Protein AF-Q9D551-F1 (afdb_monomer_lite)

Radius of gyration: 78.23 Å; chains: 1; bounding box: 181×52×200 Å

Secondary structure (DSSP, 8-state):
-------PPPP--------------------------S-HHHHHHHHHHHHHHHHHHHHHHHHHHHHHHHHHHHHHHHHHHHHHHHHHHHHHHHHHHHHHHHHHHHHHHHHHHHHHHHHHHHHHHHHHHHHHHHHHHHHHHHHHHHHHHHHHHHHTS-----HHHHHHHHTS-GGGS-HHHHHHHHHHHHHHHHHHHHHHHHHHHHHHHHHHHHHHHHHHHHHHHHHHHHHHHHHHHHHHHHHHHHHS--

pLDDT: mean 83.81, std 19.98, range [37.56, 98.62]

Foldseek 3Di:
DDDDDDDDDDDDDPPPDPPDDPPPPDPDPDDDDDDDDDDPPVVVVVVVVVVVVVVVVVVVVVVVVVVVVVVVVVVVVVVVVVVVVVVVVVVVVVVVVVVVVVVVVVVVVVVVVVVVVVVVVVVVVVVVVVVVVVVVVVVVVVVVVVVVVVVLVVLQPDQDDDPVRLVVLVVDDPVPDDPSSNVSNVCCVPVVVVVVVVVVVVVVVVVVVVVVVVVVVVVVVVVVVVVVVVVVVVVVVVVVVVVVVVVVPD

Sequence (250 aa):
MSRKIAKEPKKVNISSSLESEDISLETTIHTDDVSSSEEREGKVKITRQLIERKEILHNIQLLKIELSQKNMMIDNLKMDYLTKIEELEEKLNDALHQKQLLTLRLDNQLTIQQKDAKKYQELMKQEMETILLRQKQLEETNHQLREKAGDVRRNLRDFELTEEQYVKLKSFPEDQLSIPEYVSIRFYELVNPLRKEVCELQVKKSELSEELSTSKGQLKQLTEVCNVSITLAKTLQLFHSSFLTSVQGT

Organism: Mus musculus (NCBI:txid10090)

InterPro domains:
  IPR026205 Progesterone-induced-blocking factor 1 [PTHR18950] (1-226)

Structure (mmCIF, N/CA/C/O backbone):
data_AF-Q9D551-F1
#
_entry.id   AF-Q9D551-F1
#
loop_
_atom_site.group_PDB
_atom_site.id
_atom_site.type_symbol
_atom_site.label_atom_id
_atom_site.label_alt_id
_atom_site.label_comp_id
_atom_site.label_asym_id
_atom_site.label_entity_id
_atom_site.label_seq_id
_atom_site.pdbx_PDB_ins_code
_atom_site.Cartn_x
_atom_site.Cartn_y
_atom_site.Cartn_z
_atom_site.occupancy
_atom_site.B_iso_or_equiv
_atom_site.auth_seq_id
_atom_site.auth_comp_id
_atom_site.auth_asym_id
_atom_site.auth_atom_id
_atom_site.pdbx_PDB_model_num
ATOM 1 N N . MET A 1 1 ? 30.308 -24.335 -24.633 1.00 42.88 1 MET A N 1
ATOM 2 C CA . MET A 1 1 ? 30.570 -25.399 -25.629 1.00 42.88 1 MET A CA 1
ATOM 3 C C . MET A 1 1 ? 29.900 -25.030 -26.946 1.00 42.88 1 MET A C 1
ATOM 5 O O . MET A 1 1 ? 28.688 -25.148 -27.031 1.00 42.88 1 MET A O 1
ATOM 9 N N . SER A 1 2 ? 30.664 -24.530 -27.922 1.00 44.84 2 SER A N 1
ATOM 10 C CA . SER A 1 2 ? 30.487 -24.738 -29.376 1.00 44.84 2 SER A CA 1
ATOM 11 C C . SER A 1 2 ? 31.447 -23.811 -30.122 1.00 44.84 2 SER A C 1
ATOM 13 O O . SER A 1 2 ? 31.353 -22.592 -30.040 1.00 44.84 2 SER A O 1
ATOM 15 N N . ARG A 1 3 ? 32.431 -24.432 -30.775 1.00 44.91 3 ARG A N 1
ATOM 16 C CA . ARG A 1 3 ? 33.495 -23.817 -31.575 1.00 44.91 3 ARG A CA 1
ATOM 17 C C . ARG A 1 3 ? 32.947 -23.434 -32.950 1.00 44.91 3 ARG A C 1
ATOM 19 O O . ARG A 1 3 ? 32.222 -24.240 -33.528 1.00 44.91 3 ARG A O 1
ATOM 26 N N . LYS A 1 4 ? 33.400 -22.316 -33.528 1.00 46.19 4 LYS A N 1
ATOM 27 C CA . LYS A 1 4 ? 33.523 -22.178 -34.989 1.00 46.19 4 LYS A CA 1
ATOM 28 C C . LYS A 1 4 ? 34.556 -21.111 -35.392 1.00 46.19 4 LYS A C 1
ATOM 30 O O . LYS A 1 4 ? 34.277 -19.925 -35.390 1.00 46.19 4 LYS A O 1
ATOM 35 N N . ILE A 1 5 ? 35.748 -21.628 -35.699 1.00 47.44 5 ILE A N 1
ATOM 36 C CA . ILE A 1 5 ? 36.624 -21.331 -36.848 1.00 47.44 5 ILE A CA 1
ATOM 37 C C . ILE A 1 5 ? 37.007 -19.858 -37.075 1.00 47.44 5 ILE A C 1
ATOM 39 O O . ILE A 1 5 ? 36.288 -19.093 -37.711 1.00 47.44 5 ILE A O 1
ATOM 43 N N . ALA A 1 6 ? 38.230 -19.541 -36.647 1.00 42.94 6 ALA A N 1
ATOM 44 C CA . ALA A 1 6 ? 39.032 -18.429 -37.138 1.00 42.94 6 ALA A CA 1
ATOM 45 C C . ALA A 1 6 ? 39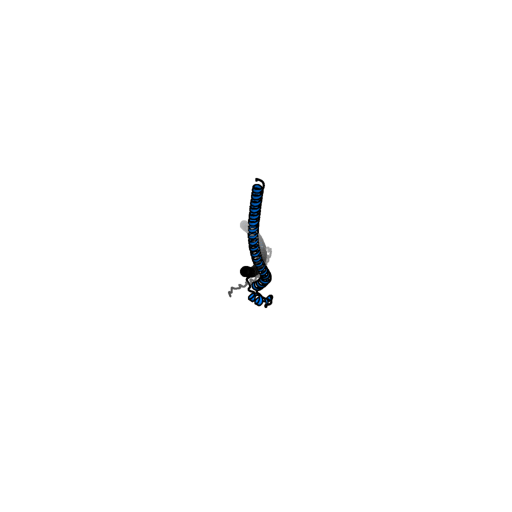.488 -18.699 -38.585 1.00 42.94 6 ALA A C 1
ATOM 47 O O . ALA A 1 6 ? 39.915 -19.810 -38.904 1.00 42.94 6 ALA A O 1
ATOM 48 N N . LYS A 1 7 ? 39.405 -17.685 -39.450 1.00 44.84 7 LYS A N 1
ATOM 49 C CA . LYS A 1 7 ? 40.043 -17.669 -40.773 1.00 44.84 7 LYS A CA 1
ATOM 50 C C . LYS A 1 7 ? 41.141 -16.610 -40.761 1.00 44.84 7 LYS A C 1
ATOM 52 O O . LYS A 1 7 ? 40.879 -15.456 -40.440 1.00 44.84 7 LYS A O 1
ATOM 57 N N . GLU A 1 8 ? 42.353 -17.046 -41.079 1.00 45.44 8 GLU A N 1
ATOM 58 C CA . GLU A 1 8 ? 43.555 -16.226 -41.230 1.00 45.44 8 GLU A CA 1
ATOM 59 C C . GLU A 1 8 ? 43.389 -15.146 -42.313 1.00 45.44 8 GLU A C 1
ATOM 61 O O . GLU A 1 8 ? 42.810 -15.427 -43.370 1.00 45.44 8 GLU A O 1
ATOM 66 N N . PRO A 1 9 ? 43.966 -13.945 -42.132 1.00 44.00 9 PRO A N 1
ATOM 67 C CA . PRO A 1 9 ? 44.191 -13.032 -43.237 1.00 44.00 9 PRO A CA 1
ATOM 68 C C . PRO A 1 9 ? 45.451 -13.448 -44.014 1.00 44.00 9 PRO A C 1
ATOM 70 O O . PRO A 1 9 ? 46.571 -13.457 -43.500 1.00 44.00 9 PRO A O 1
ATOM 73 N N . LYS A 1 10 ? 45.240 -13.789 -45.288 1.00 43.44 10 LYS A N 1
ATOM 74 C CA . LYS A 1 10 ? 46.269 -14.003 -46.311 1.00 43.44 10 LYS A CA 1
ATOM 75 C C . LYS A 1 10 ? 47.182 -12.774 -46.409 1.00 43.44 10 LYS A C 1
ATOM 77 O O . LYS A 1 10 ? 46.730 -11.700 -46.793 1.00 43.44 10 LYS A O 1
ATOM 82 N N . LYS A 1 11 ? 48.480 -12.965 -46.154 1.00 52.56 11 LYS A N 1
ATOM 83 C CA . LYS A 1 11 ? 49.543 -12.078 -46.648 1.00 52.56 11 LYS A CA 1
ATOM 84 C C . LYS A 1 11 ? 49.526 -12.106 -48.175 1.00 52.56 11 LYS A C 1
ATOM 86 O O . LYS A 1 11 ? 49.745 -13.162 -48.766 1.00 52.56 11 LYS A O 1
ATOM 91 N N . VAL A 1 12 ? 49.298 -10.958 -48.800 1.00 43.62 12 VAL A N 1
ATOM 92 C CA . VAL A 1 12 ? 49.552 -10.762 -50.228 1.00 43.62 12 VAL A CA 1
ATOM 93 C C . VAL A 1 12 ? 50.628 -9.693 -50.337 1.00 43.62 12 VAL A C 1
ATOM 95 O O . VAL A 1 12 ? 50.417 -8.537 -49.984 1.00 43.62 12 VAL A O 1
ATOM 98 N N . ASN A 1 13 ? 51.811 -10.133 -50.753 1.00 37.69 13 ASN A N 1
ATOM 99 C CA . ASN A 1 13 ? 52.933 -9.282 -51.107 1.00 37.69 13 ASN A CA 1
ATOM 100 C C . ASN A 1 13 ? 52.536 -8.461 -52.337 1.00 37.69 13 ASN A C 1
ATOM 102 O O . ASN A 1 13 ? 52.268 -9.039 -53.390 1.00 37.69 13 ASN A O 1
ATOM 106 N N . ILE A 1 14 ? 52.508 -7.138 -52.214 1.00 41.44 14 ILE A N 1
ATOM 107 C CA . ILE A 1 14 ? 52.402 -6.241 -53.364 1.00 41.44 14 ILE A CA 1
ATOM 108 C C . ILE A 1 14 ? 53.825 -5.802 -53.692 1.00 41.44 14 ILE A C 1
ATOM 110 O O . ILE A 1 14 ? 54.344 -4.823 -53.167 1.00 41.44 14 ILE A O 1
ATOM 114 N N . SER A 1 15 ? 54.491 -6.606 -54.513 1.00 38.69 15 SER A N 1
ATOM 115 C CA . SER A 1 15 ? 55.712 -6.213 -55.204 1.00 38.69 15 SER A CA 1
ATOM 116 C C . SER A 1 15 ? 55.293 -5.454 -56.461 1.00 38.69 15 SER A C 1
ATOM 118 O O . SER A 1 15 ? 54.998 -6.075 -57.478 1.00 38.69 15 SER A O 1
ATOM 120 N N . SER A 1 16 ? 55.220 -4.124 -56.402 1.00 37.56 16 SER A N 1
ATOM 121 C CA . SER A 1 16 ? 55.120 -3.305 -57.613 1.00 37.56 16 SER A CA 1
ATOM 122 C C . SER A 1 16 ? 56.531 -3.050 -58.140 1.00 37.56 16 SER A C 1
ATOM 124 O O . SER A 1 16 ? 57.236 -2.155 -57.672 1.00 37.56 16 SER A O 1
ATOM 126 N N . SER A 1 17 ? 56.939 -3.903 -59.078 1.00 38.03 17 SER A N 1
ATOM 127 C CA . SER A 1 17 ? 58.105 -3.710 -59.935 1.00 38.03 17 SER A CA 1
ATOM 128 C C . SER A 1 17 ? 57.903 -2.432 -60.752 1.00 38.03 17 SER A C 1
ATOM 130 O O . SER A 1 17 ? 56.995 -2.361 -61.577 1.00 38.03 17 SER A O 1
ATOM 132 N N . LEU A 1 18 ? 58.709 -1.408 -60.474 1.00 43.59 18 LEU A N 1
ATOM 133 C CA . LEU A 1 18 ? 58.843 -0.212 -61.301 1.00 43.59 18 LEU A CA 1
ATOM 134 C C . LEU A 1 18 ? 59.727 -0.574 -62.500 1.00 43.59 18 LEU A C 1
ATOM 136 O O . LEU A 1 18 ? 60.942 -0.404 -62.449 1.00 43.59 18 LEU A O 1
ATOM 140 N N . GLU A 1 19 ? 59.125 -1.113 -63.558 1.00 39.59 19 GLU A N 1
ATOM 141 C CA . GLU A 1 19 ? 59.755 -1.134 -64.881 1.00 39.59 19 GLU A CA 1
ATOM 142 C C . GLU A 1 19 ? 59.407 0.175 -65.589 1.00 39.59 19 GLU A C 1
ATOM 144 O O . GLU A 1 19 ? 58.365 0.327 -66.223 1.00 39.59 19 GLU A O 1
ATOM 149 N N . SER A 1 20 ? 60.280 1.161 -65.406 1.00 45.59 20 SER A N 1
ATOM 150 C CA . SER A 1 20 ? 60.322 2.352 -66.241 1.00 45.59 20 SER A CA 1
ATOM 151 C C . SER A 1 20 ? 60.896 1.939 -67.596 1.00 45.59 20 SER A C 1
ATOM 153 O O . SER A 1 20 ? 62.095 1.691 -67.709 1.00 45.59 20 SER A O 1
ATOM 155 N N . GLU A 1 21 ? 60.052 1.827 -68.620 1.00 42.50 21 GLU A N 1
ATOM 156 C CA . GLU A 1 21 ? 60.517 1.737 -70.003 1.00 42.50 21 GLU A CA 1
ATOM 157 C C . GLU A 1 21 ? 61.152 3.083 -70.396 1.00 42.50 21 GLU A C 1
ATOM 159 O O . GLU A 1 21 ? 60.469 4.099 -70.545 1.00 42.50 21 GLU A O 1
ATOM 164 N N . ASP A 1 22 ? 62.479 3.088 -70.536 1.00 42.22 22 ASP A N 1
ATOM 165 C CA . ASP A 1 22 ? 63.258 4.168 -71.138 1.00 42.22 22 ASP A CA 1
ATOM 166 C C . ASP A 1 22 ? 62.779 4.413 -72.579 1.00 42.22 22 ASP A C 1
ATOM 168 O O . ASP A 1 22 ? 63.065 3.645 -73.501 1.00 42.22 22 ASP A O 1
ATOM 172 N N . ILE A 1 23 ? 62.071 5.521 -72.808 1.00 45.16 23 ILE A N 1
ATOM 173 C CA . ILE A 1 23 ? 61.786 6.012 -74.160 1.00 45.16 23 ILE A CA 1
ATOM 174 C C . ILE A 1 23 ? 63.034 6.758 -74.644 1.00 45.16 23 ILE A C 1
ATOM 176 O O . ILE A 1 23 ? 63.142 7.982 -74.556 1.00 45.16 23 ILE A O 1
ATOM 180 N N . SER A 1 24 ? 64.005 5.992 -75.140 1.00 42.75 24 SER A N 1
ATOM 181 C CA . SER A 1 24 ? 65.156 6.519 -75.871 1.00 42.75 24 SER A CA 1
ATOM 182 C C . SER A 1 24 ? 64.679 7.085 -77.217 1.00 42.75 24 SER A C 1
ATOM 184 O O . SER A 1 24 ? 64.349 6.347 -78.147 1.00 42.75 24 SER A O 1
ATOM 186 N N . LEU A 1 25 ? 64.590 8.415 -77.320 1.00 49.72 25 LEU A N 1
ATOM 187 C CA . LEU A 1 25 ? 64.358 9.142 -78.574 1.00 49.72 25 LEU A CA 1
ATOM 188 C C . LEU A 1 25 ? 65.678 9.270 -79.344 1.00 49.72 25 LEU A C 1
ATOM 190 O O . LEU A 1 25 ? 66.260 10.349 -79.452 1.00 49.72 25 LEU A O 1
ATOM 194 N N . GLU A 1 26 ? 66.160 8.158 -79.889 1.00 41.00 26 GLU A N 1
ATOM 195 C CA . GLU A 1 26 ? 67.347 8.153 -80.736 1.00 41.00 26 GLU A CA 1
ATOM 196 C C . GLU A 1 26 ? 66.945 8.416 -82.194 1.00 41.00 26 GLU A C 1
ATOM 198 O O . GLU A 1 26 ? 66.455 7.546 -82.916 1.00 41.00 26 GLU A O 1
ATOM 203 N N . THR A 1 27 ? 67.118 9.666 -82.631 1.00 51.25 27 THR A N 1
ATOM 204 C CA . THR A 1 27 ? 66.951 10.063 -84.036 1.00 51.25 27 THR A CA 1
ATOM 205 C C . THR A 1 27 ? 68.188 9.615 -84.815 1.00 51.25 27 THR A C 1
ATOM 207 O O . THR A 1 27 ? 69.099 10.400 -85.067 1.00 51.25 27 THR A O 1
ATOM 210 N N . THR A 1 28 ? 68.249 8.336 -85.183 1.00 44.00 28 THR A N 1
ATOM 211 C CA . THR A 1 28 ? 69.261 7.829 -86.117 1.00 44.00 28 THR A CA 1
ATOM 212 C C . THR A 1 28 ? 68.799 8.086 -87.549 1.00 44.00 28 THR A C 1
ATOM 214 O O . THR A 1 28 ? 67.978 7.369 -88.119 1.00 44.00 28 THR A O 1
ATOM 217 N N . ILE A 1 29 ? 69.326 9.150 -88.151 1.00 46.56 29 ILE A N 1
ATOM 218 C CA . ILE A 1 29 ? 69.233 9.373 -89.595 1.00 46.56 29 ILE A CA 1
ATOM 219 C C . ILE A 1 29 ? 70.226 8.401 -90.244 1.00 46.56 29 ILE A C 1
ATOM 221 O O . ILE A 1 29 ? 71.426 8.657 -90.250 1.00 46.56 29 ILE A O 1
ATOM 225 N N . HIS A 1 30 ? 69.736 7.266 -90.747 1.00 38.69 30 HIS A N 1
ATOM 226 C CA . HIS A 1 30 ? 70.516 6.395 -91.626 1.00 38.69 30 HIS A CA 1
ATOM 227 C C . HIS A 1 30 ? 70.516 6.955 -93.058 1.00 38.69 30 HIS A C 1
ATOM 229 O O . HIS A 1 30 ? 69.472 7.278 -93.627 1.00 38.69 30 HIS A O 1
ATOM 235 N N . THR A 1 31 ? 71.734 7.088 -93.572 1.00 53.97 31 THR A N 1
ATOM 236 C CA . THR A 1 31 ? 72.187 7.439 -94.923 1.00 53.97 31 THR A CA 1
ATOM 237 C C . THR A 1 31 ? 71.691 6.478 -96.002 1.00 53.97 31 THR A C 1
ATOM 239 O O . THR A 1 31 ? 71.606 5.289 -95.725 1.00 53.97 31 THR A O 1
ATOM 242 N N . ASP A 1 32 ? 71.514 6.969 -97.236 1.00 40.66 32 ASP A N 1
ATOM 243 C CA . ASP A 1 32 ? 71.821 6.187 -98.443 1.00 40.66 32 ASP A CA 1
ATOM 244 C C . ASP A 1 32 ? 72.235 7.096 -99.616 1.00 40.66 32 ASP A C 1
ATOM 246 O O . ASP A 1 32 ? 71.487 7.964 -100.072 1.00 40.66 32 ASP A O 1
ATOM 250 N N . ASP A 1 33 ? 73.464 6.857 -100.076 1.00 47.00 33 ASP A N 1
ATOM 251 C CA . ASP A 1 33 ? 74.057 7.266 -101.348 1.00 47.00 33 ASP A CA 1
ATOM 252 C C . ASP A 1 33 ? 73.528 6.325 -102.444 1.00 47.00 33 ASP A C 1
ATOM 254 O O . ASP A 1 33 ? 73.723 5.114 -102.345 1.00 47.00 33 ASP A O 1
ATOM 258 N N . VAL A 1 34 ? 72.904 6.833 -103.516 1.00 42.53 34 VAL A N 1
ATOM 259 C CA . VAL A 1 34 ? 72.737 6.040 -104.750 1.00 42.53 34 VAL A CA 1
ATOM 260 C C . VAL A 1 34 ? 72.664 6.885 -106.020 1.00 42.53 34 VAL A C 1
ATOM 262 O O . VAL A 1 34 ? 71.922 7.857 -106.149 1.00 42.53 34 VAL A O 1
ATOM 265 N N . SER A 1 35 ? 73.464 6.398 -106.963 1.00 38.56 35 SER A N 1
ATOM 266 C CA . SER A 1 35 ? 73.777 6.845 -108.315 1.00 38.56 35 SER A CA 1
ATOM 267 C C . SER A 1 35 ? 72.624 6.715 -109.344 1.00 38.56 35 SER A C 1
ATOM 269 O O . SER A 1 35 ? 71.504 6.308 -109.042 1.00 38.56 35 SER A O 1
ATOM 271 N N . SER A 1 36 ? 72.959 7.115 -110.572 1.00 40.22 36 SER A N 1
ATOM 272 C CA . SER A 1 36 ? 72.204 7.417 -111.803 1.00 40.22 36 SER A CA 1
ATOM 273 C C . SER A 1 36 ? 71.262 6.344 -112.415 1.00 40.22 36 SER A C 1
ATOM 275 O O . SER A 1 36 ? 71.387 5.155 -112.153 1.00 40.22 36 SER A O 1
ATOM 277 N N . SER A 1 37 ? 70.431 6.824 -113.363 1.00 43.50 37 SER A N 1
ATOM 278 C CA . SER A 1 37 ? 69.741 6.165 -114.504 1.00 43.50 37 SER A CA 1
ATOM 279 C C . SER A 1 37 ? 68.337 5.546 -114.337 1.00 43.50 37 SER A C 1
ATOM 281 O O . SER A 1 37 ? 68.082 4.713 -113.480 1.00 43.50 37 SER A O 1
ATOM 283 N N . GLU A 1 38 ? 67.426 6.023 -115.201 1.00 44.06 38 GLU A N 1
ATOM 284 C CA . GLU A 1 38 ? 66.174 5.428 -115.724 1.00 44.06 38 GLU A CA 1
ATOM 285 C C . GLU A 1 38 ? 65.266 4.556 -114.832 1.00 44.06 38 GLU A C 1
ATOM 287 O O . GLU A 1 38 ? 64.961 3.428 -115.176 1.00 44.06 38 GLU A O 1
ATOM 292 N N . GLU A 1 39 ? 64.670 5.133 -113.781 1.00 41.34 39 GLU A N 1
ATOM 293 C CA . GLU A 1 39 ? 63.411 4.638 -113.178 1.00 41.34 39 GLU A CA 1
ATOM 294 C C . GLU A 1 39 ? 62.652 5.794 -112.495 1.00 41.34 39 GLU A C 1
ATOM 296 O O . GLU A 1 39 ? 62.698 5.971 -111.275 1.00 41.34 39 GLU A O 1
ATOM 301 N N . ARG A 1 40 ? 61.977 6.663 -113.259 1.00 51.59 40 ARG A N 1
ATOM 302 C CA . ARG A 1 40 ? 61.257 7.815 -112.669 1.00 51.59 40 ARG A CA 1
ATOM 303 C C . ARG A 1 40 ? 59.877 7.462 -112.102 1.00 51.59 40 ARG A C 1
ATOM 305 O O . ARG A 1 40 ? 59.391 8.178 -111.235 1.00 51.59 40 ARG A O 1
ATOM 312 N N . GLU A 1 41 ? 59.265 6.354 -112.515 1.00 50.16 41 GLU A N 1
ATOM 313 C CA . GLU A 1 41 ? 57.881 6.021 -112.135 1.00 50.16 41 GLU A CA 1
ATOM 314 C C . GLU A 1 41 ? 57.778 5.040 -110.946 1.00 50.16 41 GLU A C 1
ATOM 316 O O . GLU A 1 41 ? 56.822 5.099 -110.172 1.00 50.16 41 GLU A O 1
ATOM 321 N N . GLY A 1 42 ? 58.803 4.207 -110.720 1.00 53.50 42 GLY A N 1
ATOM 322 C CA . GLY A 1 42 ? 58.934 3.358 -109.525 1.00 53.50 42 GLY A CA 1
ATOM 323 C C . GLY A 1 42 ? 59.348 4.143 -108.275 1.00 53.50 42 GLY A C 1
ATOM 324 O O . GLY A 1 42 ? 58.718 4.013 -107.226 1.00 53.50 42 GLY A O 1
ATOM 325 N N . LYS A 1 43 ? 60.329 5.052 -108.396 1.00 54.72 43 LYS A N 1
ATOM 326 C CA . LYS A 1 43 ? 60.815 5.901 -107.289 1.00 54.72 43 LYS A CA 1
ATOM 327 C C . LYS A 1 43 ? 59.731 6.811 -106.698 1.00 54.72 43 LYS A C 1
ATOM 329 O O . LYS A 1 43 ? 59.699 6.994 -105.488 1.00 54.72 43 LYS A O 1
ATOM 334 N N . VAL A 1 44 ? 58.807 7.325 -107.517 1.00 60.06 44 VAL A N 1
ATOM 335 C CA . VAL A 1 44 ? 57.670 8.155 -107.057 1.00 60.06 44 VAL A CA 1
ATOM 336 C C . VAL A 1 44 ? 56.624 7.332 -106.291 1.00 60.06 44 VAL A C 1
ATOM 338 O O . VAL A 1 44 ? 56.025 7.821 -105.332 1.00 60.06 44 VAL A O 1
ATOM 341 N N . LYS A 1 45 ? 56.409 6.067 -106.675 1.00 61.62 45 LYS A N 1
ATOM 342 C CA . LYS A 1 45 ? 55.537 5.146 -105.927 1.00 61.62 45 LYS A CA 1
ATOM 343 C C . LYS A 1 45 ? 56.170 4.748 -104.592 1.00 61.62 45 LYS A C 1
ATOM 345 O O . LYS A 1 45 ? 55.477 4.744 -103.580 1.00 61.62 45 LYS A O 1
ATOM 350 N N . ILE A 1 46 ? 57.482 4.502 -104.579 1.00 64.50 46 ILE A N 1
ATOM 351 C CA . ILE A 1 46 ? 58.245 4.168 -103.368 1.00 64.50 46 ILE A CA 1
ATOM 352 C C . ILE A 1 46 ? 58.264 5.348 -102.380 1.00 64.50 46 ILE A C 1
ATOM 354 O O . ILE A 1 46 ? 58.028 5.151 -101.190 1.00 64.50 46 ILE A O 1
ATOM 358 N N . THR A 1 47 ? 58.463 6.589 -102.842 1.00 74.31 47 THR A N 1
ATOM 359 C CA . THR A 1 47 ? 58.428 7.772 -101.961 1.00 74.31 47 THR A CA 1
ATOM 360 C C . THR A 1 47 ? 57.031 8.068 -101.420 1.00 74.31 47 THR A C 1
ATOM 362 O O . THR A 1 47 ? 56.909 8.419 -100.248 1.00 74.31 47 THR A O 1
ATOM 365 N N . ARG A 1 48 ? 55.969 7.862 -102.211 1.00 80.94 48 ARG A N 1
ATOM 366 C CA . ARG A 1 48 ? 54.579 7.974 -101.734 1.00 80.94 48 ARG A CA 1
ATOM 367 C C . ARG A 1 48 ? 54.260 6.940 -100.650 1.00 80.94 48 ARG A C 1
ATOM 369 O O . ARG A 1 48 ? 53.791 7.317 -99.582 1.00 80.94 48 ARG A O 1
ATOM 376 N N . GLN A 1 49 ? 54.581 5.668 -100.889 1.00 82.62 49 GLN A N 1
ATOM 377 C CA . GLN A 1 49 ? 54.391 4.594 -99.904 1.00 82.62 49 GLN A CA 1
ATOM 378 C C . GLN A 1 49 ? 55.177 4.851 -98.611 1.00 82.62 49 GLN A C 1
ATOM 380 O O . GLN A 1 49 ? 54.708 4.540 -97.518 1.00 82.62 49 GLN A O 1
ATOM 385 N N . LEU A 1 50 ? 56.366 5.450 -98.714 1.00 84.31 50 LEU A N 1
ATOM 386 C CA . LEU A 1 50 ? 57.171 5.817 -97.554 1.00 84.31 50 LEU A CA 1
ATOM 387 C C . LEU A 1 50 ? 56.528 6.944 -96.729 1.00 84.31 50 LEU A C 1
ATOM 389 O O . LEU A 1 50 ? 56.581 6.899 -95.500 1.00 84.31 50 LEU A O 1
ATOM 393 N N . ILE A 1 51 ? 55.923 7.938 -97.384 1.00 84.88 51 ILE A N 1
ATOM 394 C CA . ILE A 1 51 ? 55.203 9.034 -96.718 1.00 84.88 51 ILE A CA 1
ATOM 395 C C . ILE A 1 51 ? 53.949 8.498 -96.020 1.00 84.88 51 ILE A C 1
ATOM 397 O O . ILE A 1 51 ? 53.777 8.746 -94.830 1.00 84.88 51 ILE A O 1
ATOM 401 N N . GLU A 1 52 ? 53.143 7.690 -96.712 1.00 89.12 52 GLU A N 1
ATOM 402 C CA . GLU A 1 52 ? 51.952 7.042 -96.141 1.00 89.12 52 GLU A CA 1
ATOM 403 C C . GLU A 1 52 ? 52.320 6.171 -94.929 1.00 89.12 52 GLU A C 1
ATOM 405 O O . GLU A 1 52 ? 51.682 6.234 -93.879 1.00 89.12 52 GLU A O 1
ATOM 410 N N . ARG A 1 53 ? 53.421 5.411 -95.017 1.00 91.06 53 ARG A N 1
ATOM 411 C CA . ARG A 1 53 ? 53.946 4.633 -93.887 1.00 91.06 53 ARG A CA 1
ATOM 412 C C . ARG A 1 53 ? 54.339 5.522 -92.704 1.00 91.06 53 ARG A C 1
ATOM 414 O O . ARG A 1 53 ? 54.050 5.160 -91.565 1.00 91.06 53 ARG A O 1
ATOM 421 N N . LYS A 1 54 ? 55.002 6.659 -92.945 1.00 90.81 54 LYS A N 1
ATOM 422 C CA . LYS A 1 54 ? 55.381 7.614 -91.887 1.00 90.81 54 LYS A CA 1
ATOM 423 C C . LYS A 1 54 ? 54.156 8.250 -91.226 1.00 90.81 54 LYS A C 1
ATOM 425 O O . LYS A 1 54 ? 54.141 8.380 -90.006 1.00 90.81 54 LYS A O 1
ATOM 430 N N . GLU A 1 55 ? 53.130 8.587 -91.999 1.00 92.69 55 GLU A N 1
ATOM 431 C CA . GLU A 1 55 ? 51.870 9.138 -91.489 1.00 92.69 55 GLU A CA 1
ATOM 432 C C . GLU A 1 55 ? 51.115 8.122 -90.620 1.00 92.69 55 GLU A C 1
ATOM 434 O O . GLU A 1 55 ? 50.706 8.436 -89.502 1.00 92.69 55 GLU A O 1
ATOM 439 N N . ILE A 1 56 ? 51.023 6.865 -91.070 1.00 94.62 56 ILE A N 1
ATOM 440 C CA . ILE A 1 56 ? 50.431 5.776 -90.280 1.00 94.62 56 ILE A CA 1
ATOM 441 C C . ILE A 1 56 ? 51.205 5.568 -88.972 1.00 94.62 56 ILE A C 1
ATOM 443 O O . ILE A 1 56 ? 50.593 5.434 -87.913 1.00 94.62 56 ILE A O 1
ATOM 447 N N . LEU A 1 57 ? 52.542 5.570 -89.014 1.00 94.12 57 LEU A N 1
ATOM 448 C CA . LEU A 1 57 ? 53.370 5.434 -87.810 1.00 94.12 57 LEU A CA 1
ATOM 449 C C . LEU A 1 57 ? 53.147 6.583 -86.820 1.00 94.12 57 LEU A C 1
ATOM 451 O O . LEU A 1 57 ? 53.045 6.334 -85.619 1.00 94.12 57 LEU A O 1
ATOM 455 N N . HIS A 1 58 ? 53.029 7.817 -87.310 1.00 94.62 58 HIS A N 1
ATOM 456 C CA . HIS A 1 58 ? 52.724 8.972 -86.472 1.00 94.62 58 HIS A CA 1
ATOM 457 C C . HIS A 1 58 ? 51.331 8.864 -85.828 1.00 94.62 58 HIS A C 1
ATOM 459 O O . HIS A 1 58 ? 51.198 9.042 -84.617 1.00 94.62 58 HIS A O 1
ATOM 465 N N . ASN A 1 59 ? 50.308 8.475 -86.596 1.00 95.38 59 ASN A N 1
ATOM 466 C CA . ASN A 1 59 ? 48.954 8.259 -86.072 1.00 95.38 59 ASN A CA 1
ATOM 467 C C . ASN A 1 59 ? 48.921 7.160 -85.000 1.00 95.38 59 ASN A C 1
ATOM 469 O O . ASN A 1 59 ? 48.253 7.308 -83.978 1.00 95.38 59 ASN A O 1
ATOM 473 N N . ILE A 1 60 ? 49.689 6.081 -85.181 1.00 96.31 60 ILE A N 1
ATOM 474 C CA . ILE A 1 60 ? 49.844 5.035 -84.160 1.00 96.31 60 ILE A CA 1
ATOM 475 C C . ILE A 1 60 ? 50.467 5.606 -82.879 1.00 96.31 60 ILE A C 1
ATOM 477 O O . ILE A 1 60 ? 50.019 5.264 -81.786 1.00 96.31 60 ILE A O 1
ATOM 481 N N . GLN A 1 61 ? 51.485 6.465 -82.982 1.00 96.06 61 GLN A N 1
ATOM 482 C CA . GLN A 1 61 ? 52.088 7.108 -81.809 1.00 96.06 61 GLN A CA 1
ATOM 483 C C . GLN A 1 61 ? 51.088 8.008 -81.078 1.00 96.06 61 GLN A C 1
ATOM 485 O O . GLN A 1 61 ? 50.994 7.929 -79.854 1.00 96.06 61 GLN A O 1
ATOM 490 N N . LEU A 1 62 ? 50.304 8.805 -81.810 1.00 96.94 62 LEU A N 1
ATOM 491 C CA . LEU A 1 62 ? 49.275 9.659 -81.218 1.00 96.94 62 LEU A CA 1
ATOM 492 C C . LEU A 1 62 ? 48.223 8.831 -80.468 1.00 96.94 62 LEU A C 1
ATOM 494 O O . LEU A 1 62 ? 47.918 9.125 -79.314 1.00 96.94 62 LEU A O 1
ATOM 498 N N . LEU A 1 63 ? 47.743 7.744 -81.083 1.00 96.62 63 LEU A N 1
ATOM 499 C CA . LEU A 1 63 ? 46.795 6.824 -80.450 1.00 96.62 63 LEU A CA 1
ATOM 500 C C . LEU A 1 63 ? 47.380 6.146 -79.204 1.00 96.62 63 LEU A C 1
ATOM 502 O O . LEU A 1 63 ? 46.667 5.968 -78.219 1.00 96.62 63 LEU A O 1
ATOM 506 N N . LYS A 1 64 ? 48.673 5.794 -79.203 1.00 97.12 64 LYS A N 1
ATOM 507 C CA . LYS A 1 64 ? 49.349 5.254 -78.010 1.00 97.12 64 LYS A CA 1
ATOM 508 C C . LYS A 1 64 ? 49.389 6.269 -76.867 1.00 97.12 64 LYS A C 1
ATOM 510 O O . LYS A 1 64 ? 49.139 5.893 -75.723 1.00 97.12 64 LYS A O 1
ATOM 515 N N . ILE A 1 65 ? 49.672 7.539 -77.168 1.00 96.38 65 ILE A N 1
ATOM 516 C CA . ILE A 1 65 ? 49.675 8.618 -76.170 1.00 96.38 65 ILE A CA 1
ATOM 517 C C . ILE A 1 65 ? 48.266 8.818 -75.609 1.00 96.38 65 ILE A C 1
ATOM 519 O O . ILE A 1 65 ? 48.099 8.834 -74.391 1.00 96.38 65 ILE A O 1
ATOM 523 N N . GLU A 1 66 ? 47.251 8.924 -76.471 1.00 97.00 66 GLU A N 1
ATOM 524 C CA . GLU A 1 66 ? 45.863 9.089 -76.030 1.00 97.00 66 GLU A CA 1
ATOM 525 C C . GLU A 1 66 ? 45.416 7.907 -75.160 1.00 97.00 66 GLU A C 1
ATOM 527 O O . GLU A 1 66 ? 44.874 8.110 -74.074 1.00 97.00 66 GLU A O 1
ATOM 532 N N . LEU A 1 67 ? 45.712 6.671 -75.574 1.00 97.25 67 LEU A N 1
ATOM 533 C CA . LEU A 1 67 ? 45.411 5.473 -74.791 1.00 97.25 67 LEU A CA 1
ATOM 534 C C . LEU A 1 67 ? 46.089 5.508 -73.414 1.00 97.25 67 LEU A C 1
ATOM 536 O O . LEU A 1 67 ? 45.441 5.237 -72.404 1.00 97.25 67 LEU A O 1
ATOM 540 N N . SER A 1 68 ? 47.368 5.889 -73.354 1.00 96.69 68 SER A N 1
ATOM 541 C CA . SER A 1 68 ? 48.100 6.038 -72.092 1.00 96.69 68 SER A CA 1
ATOM 542 C C . SER A 1 68 ? 47.474 7.100 -71.186 1.00 96.69 68 SER A C 1
ATOM 544 O O . SER A 1 68 ? 47.349 6.886 -69.981 1.00 96.69 68 SER A O 1
ATOM 546 N N . GLN A 1 69 ? 47.052 8.236 -71.747 1.00 96.62 69 GLN A N 1
ATOM 547 C CA . GLN A 1 69 ? 46.382 9.297 -70.992 1.00 96.62 69 GLN A CA 1
ATOM 548 C C . GLN A 1 69 ? 45.029 8.832 -70.444 1.00 96.62 69 GLN A C 1
ATOM 550 O O . GLN A 1 69 ? 44.710 9.093 -69.284 1.00 96.62 69 GLN A O 1
ATOM 555 N N . LYS A 1 70 ? 44.238 8.113 -71.252 1.00 97.56 70 LYS A N 1
ATOM 556 C CA . LYS A 1 70 ? 42.961 7.531 -70.813 1.00 97.56 70 LYS A CA 1
ATOM 557 C C . LYS A 1 70 ? 43.169 6.487 -69.719 1.00 97.56 70 LYS A C 1
ATOM 559 O O . LYS A 1 70 ? 42.421 6.503 -68.746 1.00 97.56 70 LYS A O 1
ATOM 564 N N . ASN A 1 71 ? 44.196 5.643 -69.828 1.00 97.50 71 ASN A N 1
ATOM 565 C CA . ASN A 1 71 ? 44.549 4.689 -68.775 1.00 97.50 71 ASN A CA 1
ATOM 566 C C . ASN A 1 71 ? 44.913 5.402 -67.467 1.00 97.50 71 ASN A C 1
ATOM 568 O O . ASN A 1 71 ? 44.347 5.076 -66.429 1.00 97.50 71 ASN A O 1
ATOM 572 N N . MET A 1 72 ? 45.754 6.440 -67.527 1.00 97.31 72 MET A N 1
ATOM 573 C CA . MET A 1 72 ? 46.105 7.235 -66.346 1.00 97.31 72 MET A CA 1
ATOM 574 C C . MET A 1 72 ? 44.870 7.892 -65.707 1.00 97.31 72 MET A C 1
ATOM 576 O O . MET A 1 72 ? 44.725 7.899 -64.488 1.00 97.31 72 MET A O 1
ATOM 580 N N . MET A 1 73 ? 43.940 8.405 -66.519 1.00 97.69 73 MET A N 1
ATOM 581 C CA . MET A 1 73 ? 42.681 8.970 -66.023 1.00 97.69 73 MET A CA 1
ATOM 582 C C . MET A 1 73 ? 41.812 7.915 -65.324 1.00 97.69 73 MET A C 1
ATOM 584 O O . MET A 1 73 ? 41.236 8.192 -64.273 1.00 97.69 73 MET A O 1
ATOM 588 N N . ILE A 1 74 ? 41.719 6.712 -65.895 1.00 97.94 74 ILE A N 1
ATOM 589 C CA . ILE A 1 74 ? 40.983 5.594 -65.296 1.00 97.94 74 ILE A CA 1
ATOM 590 C C . ILE A 1 74 ? 41.601 5.206 -63.950 1.00 97.94 74 ILE A C 1
ATOM 592 O O . ILE A 1 74 ? 40.865 4.986 -62.991 1.00 97.94 74 ILE A O 1
ATOM 596 N N . ASP A 1 75 ? 42.926 5.128 -63.864 1.00 97.81 75 ASP A N 1
ATOM 597 C CA . ASP A 1 75 ? 43.601 4.711 -62.636 1.00 97.81 75 ASP A CA 1
ATOM 598 C C . ASP A 1 75 ? 43.502 5.765 -61.527 1.00 97.81 75 ASP A C 1
ATOM 600 O O . ASP A 1 75 ? 43.253 5.401 -60.378 1.00 97.81 75 ASP A O 1
ATOM 604 N N . ASN A 1 76 ? 43.551 7.056 -61.869 1.00 97.44 76 ASN A N 1
ATOM 605 C CA . ASN A 1 76 ? 43.255 8.131 -60.918 1.00 97.44 76 ASN A CA 1
ATOM 606 C C . ASN A 1 76 ? 41.821 8.028 -60.379 1.00 97.44 76 ASN A C 1
ATOM 608 O O . ASN A 1 76 ? 41.618 8.045 -59.170 1.00 97.44 76 ASN A O 1
ATOM 612 N N . LEU A 1 77 ? 40.827 7.828 -61.256 1.00 97.94 77 LEU A N 1
ATOM 613 C CA . LEU A 1 77 ? 39.436 7.657 -60.821 1.00 97.94 77 LEU A CA 1
ATOM 614 C C . LEU A 1 77 ? 39.259 6.420 -59.933 1.00 97.94 77 LEU A C 1
ATOM 616 O O . LEU A 1 77 ? 38.533 6.474 -58.943 1.00 97.94 77 LEU A O 1
ATOM 620 N N . LYS A 1 78 ? 39.917 5.299 -60.257 1.00 98.25 78 LYS A N 1
ATOM 621 C CA . LYS A 1 78 ? 39.903 4.108 -59.394 1.00 98.25 78 LYS A CA 1
ATOM 622 C C . LYS A 1 78 ? 40.488 4.413 -58.021 1.00 98.25 78 LYS A C 1
ATOM 624 O O . LYS A 1 78 ? 39.912 3.970 -57.035 1.00 98.25 78 LYS A O 1
ATOM 629 N N . MET A 1 79 ? 41.601 5.144 -57.964 1.00 98.31 79 MET A N 1
ATOM 630 C CA . MET A 1 79 ? 42.226 5.541 -56.705 1.00 98.31 79 MET A CA 1
ATOM 631 C C . MET A 1 79 ? 41.273 6.399 -55.869 1.00 98.31 79 MET A C 1
ATOM 633 O O . MET A 1 79 ? 41.019 6.067 -54.715 1.00 98.31 79 MET A O 1
ATOM 637 N N . ASP A 1 80 ? 40.654 7.416 -56.475 1.00 98.06 80 ASP A N 1
ATOM 638 C CA . ASP A 1 80 ? 39.676 8.279 -55.804 1.00 98.06 80 ASP A CA 1
ATOM 639 C C . ASP A 1 80 ? 38.487 7.473 -55.253 1.00 98.06 80 ASP A C 1
ATOM 641 O O . ASP A 1 80 ? 38.056 7.678 -54.115 1.00 98.06 80 ASP A O 1
ATOM 645 N N . TYR A 1 81 ? 37.960 6.521 -56.035 1.00 98.31 81 TYR A N 1
ATOM 646 C CA . TYR A 1 81 ? 36.879 5.648 -55.577 1.00 98.31 81 TYR A CA 1
ATOM 647 C C . TYR A 1 81 ? 37.319 4.691 -54.467 1.00 98.31 81 TYR A C 1
ATOM 649 O O . TYR A 1 81 ? 36.541 4.470 -53.541 1.00 98.31 81 TYR A O 1
ATOM 657 N N . LEU A 1 82 ? 38.536 4.143 -54.524 1.00 98.38 82 LEU A N 1
ATOM 658 C CA . LEU A 1 82 ? 39.076 3.280 -53.470 1.00 98.38 82 LEU A CA 1
ATOM 659 C C . LEU A 1 82 ? 39.224 4.048 -52.156 1.00 98.38 82 LEU A C 1
ATOM 661 O O . LEU A 1 82 ? 38.683 3.611 -51.143 1.00 98.38 82 LEU A O 1
ATOM 665 N N . THR A 1 83 ? 39.834 5.235 -52.186 1.00 98.06 83 THR A N 1
ATOM 666 C CA . THR A 1 83 ? 39.913 6.111 -51.009 1.00 98.06 83 THR A CA 1
ATOM 667 C C . THR A 1 83 ? 38.521 6.467 -50.496 1.00 98.06 83 THR A C 1
ATOM 669 O O . THR A 1 83 ? 38.272 6.457 -49.290 1.00 98.06 83 THR A O 1
ATOM 672 N N . LYS A 1 84 ? 37.559 6.708 -51.398 1.00 98.44 84 LYS A N 1
ATOM 673 C CA . LYS A 1 84 ? 36.191 7.005 -50.975 1.00 98.44 84 LYS A CA 1
ATOM 674 C C . LYS A 1 84 ? 35.503 5.827 -50.289 1.00 98.44 84 LYS A C 1
ATOM 676 O O . LYS A 1 84 ? 34.727 6.043 -49.358 1.00 98.44 84 LYS A O 1
ATOM 681 N N . ILE A 1 85 ? 35.750 4.608 -50.757 1.00 98.44 85 ILE A N 1
ATOM 682 C CA . ILE A 1 85 ? 35.231 3.388 -50.135 1.00 98.44 85 ILE A CA 1
ATOM 683 C C . ILE A 1 85 ? 35.800 3.255 -48.721 1.00 98.44 85 ILE A C 1
ATOM 685 O O . ILE A 1 85 ? 35.017 3.100 -47.788 1.00 98.44 85 ILE A O 1
ATOM 689 N N . GLU A 1 86 ? 37.112 3.421 -48.547 1.00 98.25 86 GLU A N 1
ATOM 690 C CA . GLU A 1 86 ? 37.772 3.340 -47.236 1.00 98.25 86 GLU A CA 1
ATOM 691 C C . GLU A 1 86 ? 37.199 4.362 -46.235 1.00 98.25 86 GLU A C 1
ATOM 693 O O . GLU A 1 86 ? 36.817 3.996 -45.122 1.00 98.25 86 GLU A O 1
ATOM 698 N N . GLU A 1 87 ? 37.021 5.624 -46.646 1.00 98.31 87 GLU A N 1
ATOM 699 C CA . GLU A 1 87 ? 36.390 6.653 -45.801 1.00 98.31 87 GLU A CA 1
ATOM 700 C C . GLU A 1 87 ? 34.957 6.289 -45.377 1.00 98.31 87 GLU A C 1
ATOM 702 O O . GLU A 1 87 ? 34.507 6.623 -44.276 1.00 98.31 87 GLU A O 1
ATOM 707 N N . LEU A 1 88 ? 34.181 5.693 -46.288 1.00 98.31 88 LEU A N 1
ATOM 708 C CA . LEU A 1 88 ? 32.797 5.309 -46.015 1.00 98.31 88 LEU A CA 1
ATOM 709 C C . LEU A 1 88 ? 32.729 4.085 -45.097 1.00 98.31 88 LEU A C 1
ATOM 711 O O . LEU A 1 88 ? 31.843 4.026 -44.243 1.00 98.31 88 LEU A O 1
ATOM 715 N N . GLU A 1 89 ? 33.660 3.145 -45.239 1.00 98.25 89 GLU A N 1
ATOM 716 C CA . GLU A 1 89 ? 33.791 1.984 -44.359 1.00 98.25 89 GLU A CA 1
ATOM 717 C C . GLU A 1 89 ? 34.183 2.391 -42.933 1.00 98.25 89 GLU A C 1
ATOM 719 O O . GLU A 1 89 ? 33.582 1.900 -41.975 1.00 98.25 89 GLU A O 1
ATOM 724 N N . GLU A 1 90 ? 35.113 3.336 -42.771 1.00 98.31 90 GLU A N 1
ATOM 725 C CA . GLU A 1 90 ? 35.472 3.888 -41.458 1.00 98.31 90 GLU A CA 1
ATOM 726 C C . GLU A 1 90 ? 34.261 4.554 -40.785 1.00 98.31 90 GLU A C 1
ATOM 728 O O . GLU A 1 90 ? 33.891 4.197 -39.664 1.00 98.31 90 GLU A O 1
ATOM 733 N N . LYS A 1 91 ? 33.547 5.428 -41.510 1.00 98.44 91 LYS A N 1
ATOM 734 C CA . LYS A 1 91 ? 32.328 6.084 -40.998 1.00 98.44 91 LYS A CA 1
ATOM 735 C C . LYS A 1 91 ? 31.235 5.092 -40.618 1.00 98.44 91 LYS A C 1
ATOM 737 O O . LYS A 1 91 ? 30.516 5.304 -39.638 1.00 98.44 91 LYS A O 1
ATOM 742 N N . LEU A 1 92 ? 31.077 4.021 -41.395 1.00 98.38 92 LEU A N 1
ATOM 743 C CA . LEU A 1 92 ? 30.126 2.960 -41.083 1.00 98.38 92 LEU A CA 1
ATOM 744 C C . LEU A 1 92 ? 30.519 2.238 -39.789 1.00 98.38 92 LEU A C 1
ATOM 746 O O . LEU A 1 92 ? 29.656 2.002 -38.940 1.00 98.38 92 LEU A O 1
ATOM 750 N N . ASN A 1 93 ? 31.802 1.917 -39.623 1.00 98.44 93 ASN A N 1
ATOM 751 C CA . ASN A 1 93 ? 32.310 1.266 -38.420 1.00 98.44 93 ASN A CA 1
ATOM 752 C C . ASN A 1 93 ? 32.116 2.141 -37.175 1.00 98.44 93 ASN A C 1
ATOM 754 O O . ASN A 1 93 ? 31.625 1.643 -36.158 1.00 98.44 93 ASN A O 1
ATOM 758 N N . ASP A 1 94 ? 32.381 3.444 -37.271 1.00 98.56 94 ASP A N 1
ATOM 759 C CA . ASP A 1 94 ? 32.134 4.396 -36.185 1.00 98.56 94 ASP A CA 1
ATOM 760 C C . ASP A 1 94 ? 30.652 4.462 -35.805 1.00 98.56 94 ASP A C 1
ATOM 762 O O . ASP A 1 94 ? 30.292 4.374 -34.625 1.00 98.56 94 ASP A O 1
ATOM 766 N N . ALA A 1 95 ? 29.764 4.558 -36.800 1.00 98.31 95 ALA A N 1
ATOM 767 C CA . ALA A 1 95 ? 28.322 4.584 -36.570 1.00 98.31 95 ALA A CA 1
ATOM 768 C C . ALA A 1 95 ? 27.821 3.283 -35.916 1.00 98.31 95 ALA A C 1
ATOM 770 O O . ALA A 1 95 ? 26.978 3.315 -35.011 1.00 98.31 95 ALA A O 1
ATOM 771 N N . LEU A 1 96 ? 28.354 2.129 -36.331 1.00 98.56 96 LEU A N 1
ATOM 772 C CA . LEU A 1 96 ? 28.045 0.838 -35.716 1.00 98.56 96 LEU A CA 1
ATOM 773 C C . LEU A 1 96 ? 28.535 0.768 -34.269 1.00 98.56 96 LEU A C 1
ATOM 775 O O . LEU A 1 96 ? 27.789 0.299 -33.403 1.00 98.56 96 LEU A O 1
ATOM 779 N N . HIS A 1 97 ? 29.740 1.263 -33.988 1.00 98.44 97 HIS A N 1
ATOM 780 C CA . HIS A 1 97 ? 30.284 1.284 -32.635 1.00 98.44 97 HIS A CA 1
ATOM 781 C C . HIS A 1 97 ? 29.450 2.177 -31.704 1.00 98.44 97 HIS A C 1
ATOM 783 O O . HIS A 1 97 ? 29.041 1.745 -30.622 1.00 98.44 97 HIS A O 1
ATOM 789 N N . GLN A 1 98 ? 29.095 3.384 -32.154 1.00 98.44 98 GLN A N 1
ATOM 790 C CA . GLN A 1 98 ? 28.222 4.293 -31.405 1.00 98.44 98 GLN A CA 1
ATOM 791 C C . GLN A 1 98 ? 26.848 3.671 -31.135 1.00 98.44 98 GLN A C 1
ATOM 793 O O . GLN A 1 98 ? 26.348 3.726 -30.008 1.00 98.44 98 GLN A O 1
ATOM 798 N N . LYS A 1 99 ? 26.249 3.016 -32.138 1.00 98.44 99 LYS A N 1
ATOM 799 C CA . LYS A 1 99 ? 24.977 2.299 -31.975 1.00 98.44 99 LYS A CA 1
ATOM 800 C C . LYS A 1 99 ? 25.073 1.214 -30.901 1.00 98.44 99 LYS A C 1
ATOM 802 O O . LYS A 1 99 ? 24.169 1.103 -30.070 1.00 98.44 99 LYS A O 1
ATOM 807 N N . GLN A 1 100 ? 26.138 0.413 -30.906 1.00 98.44 100 GLN A N 1
ATOM 808 C CA . GLN A 1 100 ? 26.342 -0.639 -29.906 1.00 98.44 100 GLN A CA 1
ATOM 809 C C . GLN A 1 100 ? 26.464 -0.055 -28.496 1.00 98.44 100 GLN A C 1
ATOM 811 O O . GLN A 1 100 ? 25.803 -0.539 -27.578 1.00 98.44 100 GLN A O 1
ATOM 816 N N . LEU A 1 101 ? 27.234 1.025 -28.33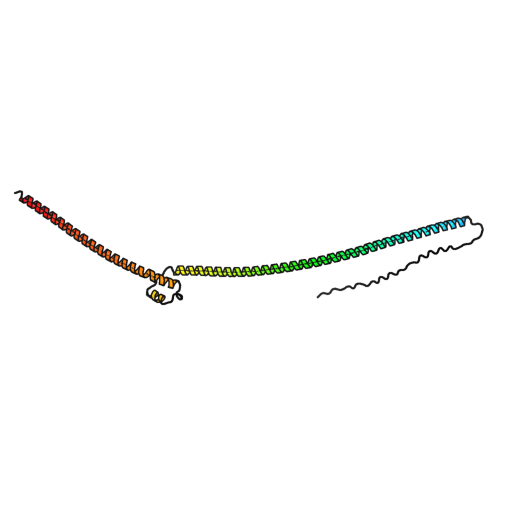3 1.00 98.56 101 LEU A N 1
ATOM 817 C CA . LEU A 1 101 ? 27.391 1.701 -27.046 1.00 98.56 101 LEU A CA 1
ATOM 818 C C . LEU A 1 101 ? 26.057 2.245 -26.515 1.00 98.56 101 LEU A C 1
ATOM 820 O O . LEU A 1 101 ? 25.726 2.050 -25.344 1.00 98.56 101 LEU A O 1
ATOM 824 N N . LEU A 1 102 ? 25.272 2.896 -27.376 1.00 98.44 102 LEU A N 1
ATOM 825 C CA . LEU A 1 102 ? 23.952 3.414 -27.011 1.00 98.44 102 LEU A CA 1
ATOM 826 C C . LEU A 1 102 ? 22.981 2.292 -26.637 1.00 98.44 102 LEU A C 1
ATOM 828 O O . LEU A 1 102 ? 22.252 2.427 -25.656 1.00 98.44 102 LEU A O 1
ATOM 832 N N . THR A 1 103 ? 23.011 1.179 -27.372 1.00 98.31 103 THR A N 1
ATOM 833 C CA . THR A 1 103 ? 22.184 -0.002 -27.077 1.00 98.31 103 THR A CA 1
ATOM 834 C C . THR A 1 103 ? 22.518 -0.555 -25.692 1.00 98.31 103 THR A C 1
ATOM 836 O O . THR A 1 103 ? 21.628 -0.696 -24.860 1.00 98.31 103 THR A O 1
ATOM 839 N N . LEU A 1 104 ? 23.807 -0.755 -25.391 1.00 98.44 104 LEU A N 1
ATOM 840 C CA . LEU A 1 104 ? 24.252 -1.233 -24.077 1.00 98.44 104 LEU A CA 1
ATOM 841 C C . LEU A 1 104 ? 23.858 -0.281 -22.942 1.00 98.44 104 LEU A C 1
ATOM 843 O O . LEU A 1 104 ? 23.451 -0.728 -21.869 1.00 98.44 104 LEU A O 1
ATOM 847 N N . ARG A 1 105 ? 23.962 1.034 -23.166 1.00 98.44 105 ARG A N 1
ATOM 848 C CA . ARG A 1 105 ? 23.553 2.040 -22.179 1.00 98.44 105 ARG A CA 1
ATOM 849 C C . ARG A 1 105 ? 22.052 1.976 -21.902 1.00 98.44 105 ARG A C 1
ATOM 851 O O . ARG A 1 105 ? 21.654 2.027 -20.739 1.00 98.44 105 ARG A O 1
ATOM 858 N N . LEU A 1 106 ? 21.239 1.854 -22.951 1.00 98.44 106 LEU A N 1
ATOM 859 C CA . LEU A 1 106 ? 19.788 1.755 -22.831 1.00 98.44 106 LEU A CA 1
ATOM 860 C C . LEU A 1 106 ? 19.376 0.462 -22.117 1.00 98.44 106 LEU A C 1
ATOM 862 O O . LEU A 1 106 ? 18.585 0.515 -21.178 1.00 98.44 106 LEU A O 1
ATOM 866 N N . ASP A 1 107 ? 19.966 -0.672 -22.496 1.00 98.38 107 ASP A N 1
ATOM 867 C CA . ASP A 1 107 ? 19.699 -1.971 -21.872 1.00 98.38 107 ASP A CA 1
ATOM 868 C C . ASP A 1 107 ? 20.076 -1.970 -20.388 1.00 98.38 107 ASP A C 1
ATOM 870 O O . ASP A 1 107 ? 19.338 -2.492 -19.546 1.00 98.38 107 ASP A O 1
ATOM 874 N N . ASN A 1 108 ? 21.202 -1.343 -20.038 1.00 98.25 108 ASN A N 1
ATOM 875 C CA . ASN A 1 108 ? 21.618 -1.190 -18.650 1.00 98.25 108 ASN A CA 1
ATOM 876 C C . ASN A 1 108 ? 20.615 -0.339 -17.855 1.00 98.25 108 ASN A C 1
ATOM 878 O O . ASN A 1 108 ? 20.160 -0.767 -16.793 1.00 98.25 108 ASN A O 1
ATOM 882 N N . GLN A 1 109 ? 20.212 0.816 -18.394 1.00 98.38 109 GLN A N 1
ATOM 883 C CA . GLN A 1 109 ? 19.239 1.699 -17.752 1.00 98.38 109 GLN A CA 1
ATOM 884 C C . GLN A 1 109 ? 17.884 1.011 -17.562 1.00 98.38 109 GLN A C 1
ATOM 886 O O . GLN A 1 109 ? 17.304 1.077 -16.478 1.00 98.38 109 GLN A O 1
ATOM 891 N N . LEU A 1 110 ? 17.410 0.301 -18.585 1.00 98.38 110 LEU A N 1
ATOM 892 C CA . LEU A 1 110 ? 16.163 -0.456 -18.542 1.00 98.38 110 LEU A CA 1
ATOM 893 C C . LEU A 1 110 ? 16.237 -1.590 -17.513 1.00 98.38 110 LEU A C 1
ATOM 895 O O . LEU A 1 110 ? 15.308 -1.776 -16.729 1.00 98.38 110 LEU A O 1
ATOM 899 N N . THR A 1 111 ? 17.364 -2.301 -17.446 1.00 98.44 111 THR A N 1
ATOM 900 C CA . THR A 1 111 ? 17.586 -3.361 -16.451 1.00 98.44 111 THR A CA 1
ATOM 901 C C . THR A 1 111 ? 17.570 -2.816 -15.023 1.00 98.44 111 THR A C 1
ATOM 903 O O . THR A 1 111 ? 16.977 -3.438 -14.140 1.00 98.44 111 THR A O 1
ATOM 906 N N . ILE A 1 112 ? 18.209 -1.667 -14.776 1.00 98.25 112 ILE A N 1
ATOM 907 C CA . ILE A 1 112 ? 18.207 -1.014 -13.458 1.00 98.25 112 ILE A CA 1
ATOM 908 C C . ILE A 1 112 ? 16.784 -0.589 -13.087 1.00 98.25 112 ILE A C 1
ATOM 910 O O . ILE A 1 112 ? 16.290 -0.994 -12.038 1.00 98.25 112 ILE A O 1
ATOM 914 N N . GLN A 1 113 ? 16.086 0.120 -13.978 1.00 98.19 113 GLN A N 1
ATOM 915 C CA . GLN A 1 113 ? 14.713 0.569 -13.727 1.00 98.19 113 GLN A CA 1
ATOM 9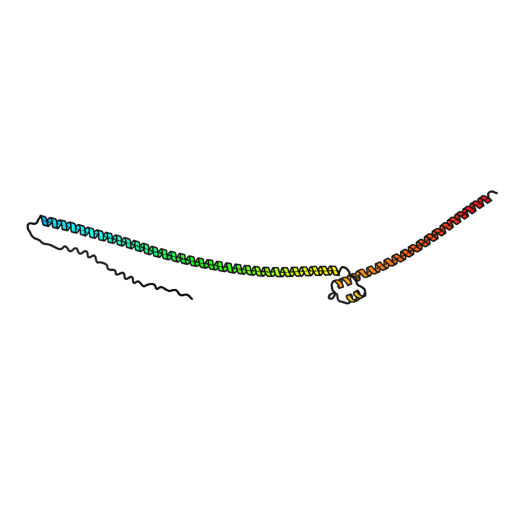16 C C . GLN A 1 113 ? 13.758 -0.596 -13.449 1.00 98.19 113 GLN A C 1
ATOM 918 O O . GLN A 1 113 ? 12.941 -0.522 -12.534 1.00 98.19 113 GLN A O 1
ATOM 923 N N . GLN A 1 114 ? 13.879 -1.703 -14.186 1.00 98.38 114 GLN A N 1
ATOM 924 C CA . GLN A 1 114 ? 13.077 -2.901 -13.936 1.00 98.38 114 GLN A CA 1
ATOM 925 C C . GLN A 1 114 ? 13.375 -3.536 -12.574 1.00 98.38 114 GLN A C 1
ATOM 927 O O . GLN A 1 114 ? 12.456 -4.023 -11.913 1.00 98.38 114 GLN A O 1
ATOM 932 N N . LYS A 1 115 ? 14.643 -3.560 -12.145 1.00 98.38 115 LYS A N 1
ATOM 933 C CA . LYS A 1 115 ? 15.023 -4.075 -10.821 1.00 98.38 115 LYS A CA 1
ATOM 934 C C . LYS A 1 115 ? 14.490 -3.183 -9.703 1.00 98.38 115 LYS A C 1
ATOM 936 O O . LYS A 1 115 ? 13.924 -3.711 -8.747 1.00 98.38 115 LYS A O 1
ATOM 941 N N . ASP A 1 116 ? 14.612 -1.868 -9.845 1.00 98.31 116 ASP A N 1
ATOM 942 C CA . ASP A 1 116 ? 14.130 -0.906 -8.853 1.00 98.31 116 ASP A CA 1
ATOM 943 C C . ASP A 1 116 ? 12.604 -0.934 -8.738 1.00 98.31 116 ASP A C 1
ATOM 945 O O . ASP A 1 116 ? 12.076 -1.003 -7.629 1.00 98.31 116 ASP A O 1
ATOM 949 N N . ALA A 1 117 ? 11.890 -0.995 -9.867 1.00 98.25 117 ALA A N 1
ATOM 950 C CA . ALA A 1 117 ? 10.436 -1.129 -9.881 1.00 98.25 117 ALA A CA 1
ATOM 951 C C . ALA A 1 117 ? 9.971 -2.411 -9.173 1.00 98.25 117 ALA A C 1
ATOM 953 O O . ALA A 1 117 ? 9.059 -2.365 -8.350 1.00 98.25 117 ALA A O 1
ATOM 954 N N . LYS A 1 118 ? 10.636 -3.548 -9.429 1.00 98.56 118 LYS A N 1
ATOM 955 C CA . LYS A 1 118 ? 10.347 -4.816 -8.735 1.00 98.56 118 LYS A CA 1
ATOM 956 C C . LYS A 1 118 ? 10.617 -4.725 -7.236 1.00 98.56 118 LYS A C 1
ATOM 958 O O . LYS A 1 118 ? 9.804 -5.191 -6.446 1.00 98.56 118 LYS A O 1
ATOM 963 N N . LYS A 1 119 ? 11.738 -4.115 -6.839 1.00 98.50 119 LYS A N 1
ATOM 964 C CA . LYS A 1 119 ? 12.089 -3.925 -5.426 1.00 98.50 119 LYS A CA 1
ATOM 965 C C . LYS A 1 119 ? 11.060 -3.048 -4.710 1.00 98.50 119 LYS A C 1
ATOM 967 O O . LYS A 1 119 ? 10.646 -3.383 -3.606 1.00 98.50 119 LYS A O 1
ATOM 972 N N . TYR A 1 120 ? 10.637 -1.957 -5.345 1.00 98.38 120 TYR A N 1
ATOM 973 C CA . TYR A 1 120 ? 9.616 -1.064 -4.806 1.00 98.38 120 TYR A CA 1
ATOM 974 C C . TYR A 1 120 ? 8.256 -1.759 -4.684 1.00 98.38 120 TYR A C 1
ATOM 976 O O . TYR A 1 120 ? 7.605 -1.663 -3.648 1.00 98.38 120 TYR A O 1
ATOM 984 N N . GLN A 1 121 ? 7.850 -2.514 -5.709 1.00 98.31 121 GLN A N 1
ATOM 985 C CA . GLN A 1 121 ? 6.609 -3.287 -5.687 1.00 98.31 121 GLN A CA 1
ATOM 986 C C . GLN A 1 121 ? 6.594 -4.320 -4.551 1.00 98.31 121 GLN A C 1
ATOM 988 O O . GLN A 1 121 ? 5.586 -4.446 -3.859 1.00 98.31 121 GLN A O 1
ATOM 993 N N . GLU A 1 122 ? 7.698 -5.042 -4.350 1.00 98.31 122 GLU A N 1
ATOM 994 C CA . GLU A 1 122 ? 7.820 -6.030 -3.275 1.00 98.31 122 GLU A CA 1
ATOM 995 C C . GLU A 1 122 ? 7.766 -5.368 -1.892 1.00 98.31 122 GLU A C 1
ATOM 997 O O . GLU A 1 122 ? 7.038 -5.834 -1.019 1.00 98.31 122 GLU A O 1
ATOM 1002 N N . LEU A 1 123 ? 8.459 -4.238 -1.708 1.00 98.38 123 LEU A N 1
ATOM 1003 C CA . LEU A 1 123 ? 8.400 -3.472 -0.462 1.00 98.38 123 LEU A CA 1
ATOM 1004 C C . LEU A 1 123 ? 6.968 -3.004 -0.163 1.00 98.38 123 LEU A C 1
ATOM 1006 O O . LEU A 1 123 ? 6.461 -3.229 0.932 1.00 98.38 123 LEU A O 1
ATOM 1010 N N . MET A 1 124 ? 6.290 -2.425 -1.156 1.00 98.25 124 MET A N 1
ATOM 1011 C CA . MET A 1 124 ? 4.915 -1.946 -1.001 1.00 98.25 124 MET A CA 1
ATOM 1012 C C . MET A 1 124 ? 3.946 -3.087 -0.672 1.00 98.25 124 MET A C 1
ATOM 1014 O O . MET A 1 124 ? 3.019 -2.913 0.118 1.00 98.25 124 MET A O 1
ATOM 1018 N N . LYS A 1 125 ? 4.170 -4.276 -1.242 1.00 98.44 125 LYS A N 1
ATOM 1019 C CA . LYS A 1 125 ? 3.394 -5.473 -0.915 1.00 98.44 125 LYS A CA 1
ATOM 1020 C C . LYS A 1 125 ? 3.605 -5.903 0.541 1.00 98.44 125 LYS A C 1
ATOM 1022 O O . LYS A 1 125 ? 2.623 -6.164 1.229 1.00 98.44 125 LYS A O 1
ATOM 1027 N N . GLN A 1 126 ? 4.846 -5.922 1.026 1.00 98.44 126 GLN A N 1
ATOM 1028 C CA . GLN A 1 126 ? 5.161 -6.278 2.417 1.00 98.44 126 GLN A CA 1
ATOM 1029 C C . GLN A 1 126 ? 4.577 -5.276 3.424 1.00 98.44 126 GLN A C 1
ATOM 1031 O O . GLN A 1 126 ? 4.016 -5.669 4.452 1.00 98.44 126 GLN A O 1
ATOM 1036 N N . GLU A 1 127 ? 4.654 -3.978 3.119 1.00 98.31 127 GLU A N 1
ATOM 1037 C CA . GLU A 1 127 ? 4.031 -2.930 3.933 1.00 98.31 127 GLU A CA 1
ATOM 1038 C C . GLU A 1 127 ? 2.505 -3.086 3.966 1.00 98.31 127 GLU A C 1
ATOM 1040 O O . GLU A 1 127 ? 1.901 -3.057 5.041 1.00 98.31 127 GLU A O 1
ATOM 1045 N N . MET A 1 128 ? 1.883 -3.340 2.810 1.00 98.44 128 MET A N 1
ATOM 1046 C CA . MET A 1 128 ? 0.444 -3.593 2.709 1.00 98.44 128 MET A CA 1
ATOM 1047 C C . MET A 1 128 ? 0.017 -4.820 3.527 1.00 98.44 128 MET A C 1
ATOM 1049 O O . MET A 1 128 ? -0.953 -4.751 4.279 1.00 98.44 128 MET A O 1
ATOM 1053 N N . GLU A 1 129 ? 0.745 -5.934 3.429 1.00 98.38 129 GLU A N 1
ATOM 1054 C CA . GLU A 1 129 ? 0.466 -7.152 4.201 1.00 98.38 129 GLU A CA 1
ATOM 1055 C C . GLU A 1 129 ? 0.563 -6.907 5.713 1.00 98.38 129 GLU A C 1
ATOM 1057 O O . GLU A 1 129 ? -0.287 -7.373 6.475 1.00 98.38 129 GLU A O 1
ATOM 1062 N N . THR A 1 130 ? 1.547 -6.115 6.148 1.00 98.56 130 THR A N 1
ATOM 1063 C CA . THR A 1 130 ? 1.719 -5.733 7.558 1.00 98.56 130 THR A CA 1
ATOM 1064 C C . THR A 1 130 ? 0.539 -4.895 8.056 1.00 98.56 130 THR A C 1
ATOM 1066 O O . THR A 1 130 ? 0.001 -5.159 9.136 1.00 98.56 130 THR A O 1
ATOM 1069 N N . ILE A 1 131 ? 0.096 -3.913 7.263 1.00 98.62 131 ILE A N 1
ATOM 1070 C CA . ILE A 1 131 ? -1.065 -3.074 7.587 1.00 98.62 131 ILE A CA 1
ATOM 1071 C C . ILE A 1 131 ? -2.336 -3.923 7.654 1.00 98.62 131 ILE A C 1
ATOM 1073 O O . ILE A 1 131 ? -3.080 -3.820 8.629 1.00 98.62 131 ILE A O 1
ATOM 1077 N N . LEU A 1 132 ? -2.566 -4.800 6.673 1.00 98.62 132 LEU A N 1
ATOM 1078 C CA . LEU A 1 132 ? -3.737 -5.678 6.637 1.00 98.62 132 LEU A CA 1
ATOM 1079 C C . LEU A 1 132 ? -3.773 -6.639 7.828 1.00 98.62 132 LEU A C 1
ATOM 1081 O O . LEU A 1 132 ? -4.821 -6.816 8.452 1.00 98.62 132 LEU A O 1
ATOM 1085 N N . LEU A 1 133 ? -2.629 -7.228 8.188 1.00 98.62 133 LEU A N 1
ATOM 1086 C CA . LEU A 1 133 ? -2.530 -8.086 9.366 1.00 98.62 133 LEU A CA 1
ATOM 1087 C C . LEU A 1 133 ? -2.871 -7.307 10.640 1.00 98.62 133 LEU A C 1
ATOM 1089 O O . LEU A 1 133 ? -3.647 -7.784 11.472 1.00 98.62 133 LEU A O 1
ATOM 1093 N N . ARG A 1 134 ? -2.328 -6.092 10.783 1.00 98.50 134 ARG A N 1
ATOM 1094 C CA . ARG A 1 134 ? -2.614 -5.233 11.933 1.00 98.50 134 ARG A CA 1
ATOM 1095 C C . ARG A 1 134 ? -4.085 -4.824 11.984 1.00 98.50 134 ARG A C 1
ATOM 1097 O O . ARG A 1 134 ? -4.671 -4.843 13.064 1.00 98.50 134 ARG A O 1
ATOM 1104 N N . GLN A 1 135 ? -4.683 -4.490 10.844 1.00 98.50 135 GLN A N 1
ATOM 1105 C CA . GLN A 1 135 ? -6.100 -4.157 10.746 1.00 98.50 135 GLN A CA 1
ATOM 1106 C C . GLN A 1 135 ? -6.968 -5.333 11.201 1.00 98.50 135 GLN A C 1
ATOM 1108 O O . GLN A 1 135 ? -7.827 -5.150 12.058 1.00 98.50 135 GLN A O 1
ATOM 1113 N N . LYS A 1 136 ? -6.684 -6.549 10.722 1.00 98.62 136 LYS A N 1
ATOM 1114 C CA . LYS A 1 136 ? -7.413 -7.756 11.128 1.00 98.62 136 LYS A CA 1
ATOM 1115 C C . LYS A 1 136 ? -7.346 -7.992 12.641 1.00 98.62 136 LYS A C 1
ATOM 1117 O O . LYS A 1 136 ? -8.364 -8.272 13.265 1.00 98.62 136 LYS A O 1
ATOM 1122 N N . GLN A 1 137 ? -6.167 -7.832 13.246 1.00 98.56 137 GLN A N 1
ATOM 1123 C CA . GLN A 1 137 ? -6.009 -7.937 14.703 1.00 98.56 137 GLN A CA 1
ATOM 1124 C C . GLN A 1 137 ? -6.821 -6.871 15.454 1.00 98.56 137 GLN A C 1
ATOM 1126 O O . GLN A 1 137 ? -7.421 -7.147 16.493 1.00 98.56 137 GLN A O 1
ATOM 1131 N N . LEU A 1 138 ? -6.844 -5.635 14.948 1.00 98.56 138 LEU A N 1
ATOM 1132 C CA . LEU A 1 138 ? -7.625 -4.555 15.550 1.00 98.56 138 LEU A CA 1
ATOM 1133 C C . LEU A 1 138 ? -9.131 -4.806 15.430 1.00 98.56 138 LEU A C 1
ATOM 1135 O O . LEU A 1 138 ? -9.860 -4.567 16.385 1.00 98.56 138 LEU A O 1
ATOM 1139 N N . GLU A 1 139 ? -9.599 -5.322 14.299 1.00 98.44 139 GLU A N 1
ATOM 1140 C CA . GLU A 1 139 ? -11.003 -5.689 14.102 1.00 98.44 139 GLU A CA 1
ATOM 1141 C C . GLU A 1 139 ? -11.428 -6.820 15.044 1.00 98.44 139 GLU A C 1
ATOM 1143 O O . GLU A 1 139 ? -12.468 -6.717 15.696 1.00 98.44 139 GLU A O 1
ATOM 1148 N N . GLU A 1 140 ? -10.594 -7.852 15.193 1.00 98.56 140 GLU A N 1
ATOM 1149 C CA . GLU A 1 140 ? -10.840 -8.960 16.118 1.00 98.56 140 GLU A CA 1
ATOM 1150 C C . GLU A 1 140 ? -10.865 -8.491 17.580 1.00 98.56 140 GLU A C 1
ATOM 1152 O O . GLU A 1 140 ? -11.805 -8.787 18.318 1.00 98.56 140 GLU A O 1
ATOM 1157 N N . THR A 1 141 ? -9.881 -7.692 18.002 1.00 98.38 141 THR A N 1
ATOM 1158 C CA . THR A 1 141 ? -9.860 -7.133 19.367 1.00 98.38 141 THR A CA 1
ATOM 1159 C C . THR A 1 141 ? -11.039 -6.194 19.618 1.00 98.38 141 THR A C 1
ATOM 1161 O O . THR A 1 141 ? -11.639 -6.243 20.690 1.00 98.38 141 THR A O 1
ATOM 1164 N N . ASN A 1 142 ? -11.436 -5.377 18.637 1.00 98.50 142 ASN A N 1
ATOM 1165 C CA . ASN A 1 142 ? -12.618 -4.524 18.751 1.00 98.50 142 ASN A CA 1
ATOM 1166 C C . ASN A 1 142 ? -13.896 -5.358 18.898 1.00 98.50 142 ASN A C 1
ATOM 1168 O O . ASN A 1 142 ? -14.741 -5.032 19.730 1.00 98.50 142 ASN A O 1
ATOM 1172 N N . HIS A 1 143 ? -14.018 -6.447 18.133 1.00 98.31 143 HIS A N 1
ATOM 1173 C CA . HIS A 1 143 ? -15.132 -7.381 18.252 1.00 98.31 143 HIS A CA 1
ATOM 1174 C C . HIS A 1 143 ? -15.198 -7.992 19.657 1.00 98.31 143 HIS A C 1
ATOM 1176 O O . HIS A 1 143 ? -16.216 -7.847 20.332 1.00 98.31 143 HIS A O 1
ATOM 1182 N N . GLN A 1 144 ? -14.085 -8.544 20.151 1.00 98.19 144 GLN A N 1
ATOM 1183 C CA . GLN A 1 144 ? -13.994 -9.111 21.502 1.00 98.19 144 GLN A CA 1
ATOM 1184 C C . GLN A 1 144 ? -14.325 -8.082 22.594 1.00 98.19 144 GLN A C 1
ATOM 1186 O O . GLN A 1 144 ? -14.994 -8.401 23.575 1.00 98.19 144 GLN A O 1
ATOM 1191 N N . LEU A 1 145 ? -13.876 -6.831 22.447 1.00 97.94 145 LEU A N 1
ATOM 1192 C CA . LEU A 1 145 ? -14.198 -5.759 23.393 1.00 97.94 145 LEU A CA 1
ATOM 1193 C C . LEU A 1 145 ? -15.690 -5.408 23.380 1.00 97.94 145 LEU A C 1
ATOM 1195 O O . LEU A 1 145 ? -16.267 -5.181 24.444 1.00 97.94 145 LEU A O 1
ATOM 1199 N N . ARG A 1 146 ? -16.332 -5.388 22.205 1.00 97.44 146 ARG A N 1
ATOM 1200 C CA . ARG A 1 146 ? -17.783 -5.167 22.095 1.00 97.44 146 ARG A CA 1
ATOM 1201 C C . ARG A 1 146 ? -18.578 -6.302 22.729 1.00 97.44 146 ARG A C 1
ATOM 1203 O O . ARG A 1 146 ? -19.560 -6.023 23.415 1.00 97.44 146 ARG A O 1
ATOM 1210 N N . GLU A 1 147 ? -18.157 -7.548 22.526 1.00 97.31 147 GLU A N 1
ATOM 1211 C CA . GLU A 1 147 ? -18.777 -8.707 23.172 1.00 97.31 147 GLU A CA 1
ATOM 1212 C C . GLU A 1 147 ? -18.645 -8.625 24.693 1.00 97.31 147 GLU A C 1
ATOM 1214 O O . GLU A 1 147 ? -19.666 -8.621 25.380 1.00 97.31 147 GLU A O 1
ATOM 1219 N N . LYS A 1 148 ? -17.426 -8.405 25.211 1.00 95.44 148 LYS A N 1
ATOM 1220 C CA . LYS A 1 148 ? -17.168 -8.230 26.651 1.00 95.44 148 LYS A CA 1
ATOM 1221 C C . LYS A 1 148 ? -17.978 -7.084 27.256 1.00 95.44 148 LYS A C 1
ATOM 1223 O O . LYS A 1 148 ? -18.553 -7.238 28.329 1.00 95.44 148 LYS A O 1
ATOM 1228 N N . ALA A 1 149 ? -18.068 -5.939 26.579 1.00 93.88 149 ALA A N 1
ATOM 1229 C CA . ALA A 1 149 ? -18.908 -4.829 27.032 1.00 93.88 149 ALA A CA 1
ATOM 1230 C C . ALA A 1 149 ? -20.402 -5.210 27.048 1.00 93.88 149 ALA A C 1
ATOM 1232 O O . ALA A 1 149 ? -21.146 -4.815 27.949 1.00 93.88 149 ALA A O 1
ATOM 1233 N N . GLY A 1 150 ? -20.843 -6.004 26.068 1.00 94.00 150 GLY A N 1
ATOM 1234 C CA . GLY A 1 150 ? -22.181 -6.585 26.023 1.00 94.00 150 GLY A CA 1
ATOM 1235 C C . GLY A 1 150 ? -22.455 -7.539 27.186 1.00 94.00 150 GLY A C 1
ATOM 1236 O O . GLY A 1 150 ? -23.523 -7.440 27.793 1.00 94.00 150 GLY A O 1
ATOM 1237 N N . ASP A 1 151 ? -21.498 -8.407 27.515 1.00 91.69 151 ASP A N 1
ATOM 1238 C CA . ASP A 1 151 ? -21.560 -9.329 28.654 1.00 91.69 151 ASP A CA 1
ATOM 1239 C C . ASP A 1 151 ? -21.635 -8.583 29.975 1.00 91.69 151 ASP A C 1
ATOM 1241 O O . ASP A 1 151 ? -22.535 -8.849 30.765 1.00 91.69 151 ASP A O 1
ATOM 1245 N N . VAL A 1 152 ? -20.767 -7.586 30.180 1.00 90.62 152 VAL A N 1
ATOM 1246 C CA . VAL A 1 152 ? -20.829 -6.719 31.362 1.00 90.62 152 VAL A CA 1
ATOM 1247 C C . VAL A 1 152 ? -22.225 -6.114 31.470 1.00 90.62 152 VAL A C 1
ATOM 1249 O O . VAL A 1 152 ? -22.897 -6.325 32.469 1.00 90.62 152 VAL A O 1
ATOM 1252 N N . ARG A 1 153 ? -22.743 -5.464 30.421 1.00 90.44 153 ARG A N 1
ATOM 1253 C CA . ARG A 1 153 ? -24.088 -4.864 30.463 1.00 90.44 153 ARG A CA 1
ATOM 1254 C C . ARG A 1 153 ? -25.205 -5.872 30.767 1.00 90.44 153 ARG A C 1
ATOM 1256 O O . ARG A 1 153 ? -26.202 -5.476 31.362 1.00 90.44 153 ARG A O 1
ATOM 1263 N N . ARG A 1 154 ? -25.088 -7.133 30.333 1.00 90.38 154 ARG A N 1
ATOM 1264 C CA . ARG A 1 154 ? -26.045 -8.199 30.683 1.00 90.38 154 ARG A CA 1
ATOM 1265 C C . ARG A 1 154 ? -25.923 -8.590 32.155 1.00 90.38 154 ARG A C 1
ATOM 1267 O O . ARG A 1 154 ? -26.938 -8.624 32.838 1.00 90.38 154 ARG A O 1
ATOM 1274 N N . ASN A 1 155 ? -24.699 -8.800 32.632 1.00 87.19 155 ASN A N 1
ATOM 1275 C CA . ASN A 1 155 ? -24.407 -9.167 34.018 1.00 87.19 155 ASN A CA 1
ATOM 1276 C C . ASN A 1 155 ? -24.781 -8.059 35.012 1.00 87.19 155 ASN A C 1
ATOM 1278 O O . ASN A 1 155 ? -25.160 -8.355 36.135 1.00 87.19 155 ASN A O 1
ATOM 1282 N N . LEU A 1 156 ? -24.708 -6.789 34.599 1.00 86.12 156 LEU A N 1
ATOM 1283 C CA . LEU A 1 156 ? -25.080 -5.640 35.428 1.00 86.12 156 LEU A CA 1
ATOM 1284 C C . LEU A 1 156 ? -26.600 -5.336 35.441 1.00 86.12 156 LEU A C 1
ATOM 1286 O O . LEU A 1 156 ? -26.987 -4.271 35.915 1.00 86.12 156 LEU A O 1
ATOM 1290 N N . ARG A 1 157 ? -27.478 -6.190 34.883 1.00 84.62 157 ARG A N 1
ATOM 1291 C CA . ARG A 1 157 ? -28.938 -5.943 34.919 1.00 84.62 157 ARG A CA 1
ATOM 1292 C C . ARG A 1 157 ? -29.566 -6.248 36.274 1.00 84.62 157 ARG A C 1
ATOM 1294 O O . ARG A 1 157 ? -30.393 -5.463 36.725 1.00 84.62 157 ARG A O 1
ATOM 1301 N N . ASP A 1 158 ? -29.152 -7.340 36.909 1.00 77.75 158 ASP A N 1
ATOM 1302 C CA . ASP A 1 158 ? -29.800 -7.868 38.107 1.00 77.75 158 ASP A CA 1
ATOM 1303 C C . ASP A 1 158 ? -28.774 -7.980 39.242 1.00 77.75 158 ASP A C 1
ATOM 1305 O O . ASP A 1 158 ? -28.079 -8.985 39.390 1.00 77.75 158 ASP A O 1
ATOM 1309 N N . PHE A 1 159 ? -28.657 -6.916 40.041 1.00 73.00 159 PHE A N 1
ATOM 1310 C CA . PHE A 1 159 ? -27.814 -6.903 41.237 1.00 73.00 159 PHE A CA 1
ATOM 1311 C C . PHE A 1 159 ? -28.639 -7.223 42.475 1.00 73.00 159 PHE A C 1
ATOM 1313 O O . PHE A 1 159 ? -29.160 -6.328 43.146 1.00 73.00 159 PHE A O 1
ATOM 1320 N N . GLU A 1 160 ? -28.731 -8.503 42.806 1.00 75.88 160 GLU A N 1
ATOM 1321 C CA . GLU A 1 160 ? -29.274 -8.926 44.090 1.00 75.88 160 GLU A CA 1
ATOM 1322 C C . GLU A 1 160 ? -28.184 -9.625 44.892 1.00 75.88 160 GLU A C 1
ATOM 1324 O O . GLU A 1 160 ? -27.740 -10.724 44.570 1.00 75.88 160 GLU A O 1
ATOM 1329 N N . LEU A 1 161 ? -27.734 -8.940 45.943 1.00 82.25 161 LEU A N 1
ATOM 1330 C CA . LEU A 1 161 ? -26.840 -9.492 46.948 1.00 82.25 161 LEU A CA 1
ATOM 1331 C C . LEU A 1 161 ? -27.616 -9.740 48.229 1.00 82.25 161 LEU A C 1
ATOM 1333 O O . LEU A 1 161 ? -28.277 -8.846 48.760 1.00 82.25 161 LEU A O 1
ATOM 1337 N N . THR A 1 162 ? -27.468 -10.946 48.760 1.00 85.19 162 THR A N 1
ATOM 1338 C CA . THR A 1 162 ? -27.809 -11.226 50.156 1.00 85.19 162 THR A CA 1
ATOM 1339 C C . THR A 1 162 ? -26.734 -10.660 51.085 1.00 85.19 162 THR A C 1
ATOM 1341 O O . THR A 1 162 ? -25.581 -10.469 50.688 1.00 85.19 162 THR A O 1
ATOM 1344 N N . GLU A 1 163 ? -27.088 -10.411 52.346 1.00 87.50 163 GLU A N 1
ATOM 1345 C CA . GLU A 1 163 ? -26.159 -9.865 53.343 1.00 87.50 163 GLU A CA 1
ATOM 1346 C C . GLU A 1 163 ? -24.918 -10.752 53.531 1.00 87.50 163 GLU A C 1
ATOM 1348 O O . GLU A 1 163 ? -23.794 -10.253 53.581 1.00 87.50 163 GLU A O 1
ATOM 1353 N N . GLU A 1 164 ? -25.097 -12.075 53.521 1.00 89.50 164 GLU A N 1
ATOM 1354 C CA . GLU A 1 164 ? -23.996 -13.040 53.604 1.00 89.50 164 GLU A CA 1
ATOM 1355 C C . GLU A 1 164 ? -23.032 -12.941 52.417 1.00 89.50 164 GLU A C 1
ATOM 1357 O O . GLU A 1 164 ? -21.814 -13.028 52.588 1.00 89.50 164 GLU A O 1
ATOM 1362 N N . GLN A 1 165 ? -23.562 -12.768 51.203 1.00 88.75 165 GLN A N 1
ATOM 1363 C CA . GLN A 1 165 ? -22.748 -12.619 49.997 1.00 88.75 165 GLN A CA 1
ATOM 1364 C C . GLN A 1 165 ? -22.002 -11.285 50.000 1.00 88.75 165 GLN A C 1
ATOM 1366 O O . GLN A 1 165 ? -20.824 -11.257 49.656 1.00 88.75 165 GLN A O 1
ATOM 1371 N N . TYR A 1 166 ? -22.646 -10.203 50.445 1.00 93.19 166 TYR A N 1
ATOM 1372 C CA . TYR A 1 166 ? -22.004 -8.899 50.595 1.00 93.19 166 TYR A CA 1
ATOM 1373 C C . TYR A 1 166 ? -20.820 -8.951 51.569 1.00 93.19 166 TYR A C 1
ATOM 1375 O O . TYR A 1 166 ? -19.733 -8.491 51.225 1.00 93.19 166 TYR A O 1
ATOM 1383 N N . VAL A 1 167 ? -20.989 -9.553 52.753 1.00 92.88 167 VAL A N 1
ATOM 1384 C CA . VAL A 1 167 ? -19.903 -9.668 53.747 1.00 92.88 167 VAL A CA 1
ATOM 1385 C C . VAL A 1 167 ? -18.731 -10.478 53.192 1.00 92.88 167 VAL A C 1
ATOM 1387 O O . VAL A 1 167 ? -17.577 -10.082 53.360 1.00 92.88 167 VAL A O 1
ATOM 1390 N N . LYS A 1 168 ? -19.016 -11.581 52.486 1.00 92.75 168 LYS A N 1
ATOM 1391 C CA . LYS A 1 168 ? -17.986 -12.390 51.818 1.00 92.75 168 LYS A CA 1
ATOM 1392 C C . LYS A 1 168 ? -17.235 -11.573 50.769 1.00 92.75 168 LYS A C 1
ATOM 1394 O O . LYS A 1 168 ? -16.014 -11.497 50.825 1.00 92.75 168 LYS A O 1
ATOM 1399 N N . LEU A 1 169 ? -17.950 -10.929 49.851 1.00 92.38 169 LEU A N 1
ATOM 1400 C CA . LEU A 1 169 ? -17.358 -10.151 48.760 1.00 92.38 169 LEU A CA 1
ATOM 1401 C C . LEU A 1 169 ? -16.552 -8.947 49.258 1.00 92.38 169 LEU A C 1
ATOM 1403 O O . LEU A 1 169 ? -15.471 -8.675 48.749 1.00 92.38 169 LEU A O 1
ATOM 1407 N N . LYS A 1 170 ? -17.019 -8.276 50.312 1.00 92.94 170 LYS A N 1
ATOM 1408 C CA . LYS A 1 170 ? -16.332 -7.125 50.906 1.00 92.94 170 LYS A CA 1
ATOM 1409 C C . LYS A 1 170 ? -15.047 -7.481 51.663 1.00 92.94 170 LYS A C 1
ATOM 1411 O O . LYS A 1 170 ? -14.272 -6.589 51.997 1.00 92.94 170 LYS A O 1
ATOM 1416 N N . SER A 1 171 ? -14.809 -8.764 51.936 1.00 93.62 171 SER A N 1
ATOM 1417 C CA . SER A 1 171 ? -13.553 -9.218 52.544 1.00 93.62 171 SER A CA 1
ATOM 1418 C C . SER A 1 171 ? -12.376 -9.243 51.560 1.00 93.62 171 SER A C 1
ATOM 1420 O O . SER A 1 171 ? -11.224 -9.265 51.994 1.00 93.62 171 SER A O 1
ATOM 1422 N N . PHE A 1 172 ? -12.650 -9.208 50.251 1.00 92.50 172 PHE A N 1
ATOM 1423 C CA . PHE A 1 172 ? -11.631 -9.187 49.204 1.00 92.50 172 PHE A CA 1
ATOM 1424 C C . PHE A 1 172 ? -11.227 -7.745 48.839 1.00 92.50 172 PHE A C 1
ATOM 1426 O O . PHE A 1 172 ? -12.062 -6.838 48.893 1.00 92.50 172 PHE A O 1
ATOM 1433 N N . PRO A 1 173 ? -9.960 -7.504 48.447 1.00 92.00 173 PRO A N 1
ATOM 1434 C CA . PRO A 1 173 ? -9.516 -6.206 47.940 1.00 92.00 173 PRO A CA 1
ATOM 1435 C C . PRO A 1 173 ? -10.096 -5.914 46.547 1.00 92.00 173 PRO A C 1
ATOM 1437 O O . PRO A 1 173 ? -10.328 -6.834 45.763 1.00 92.00 173 PRO A O 1
ATOM 1440 N N . GLU A 1 174 ? -10.275 -4.628 46.216 1.00 89.12 174 GLU A N 1
ATOM 1441 C CA . GLU A 1 174 ? -10.932 -4.197 44.967 1.00 89.12 174 GLU A CA 1
ATOM 1442 C C . GLU A 1 174 ? -10.256 -4.753 43.702 1.00 89.12 174 GLU A C 1
ATOM 1444 O O . GLU A 1 174 ? -10.950 -5.170 42.780 1.00 89.12 174 GLU A O 1
ATOM 1449 N N . ASP A 1 175 ? -8.925 -4.861 43.689 1.00 91.88 175 ASP A N 1
ATOM 1450 C CA . ASP A 1 175 ? -8.150 -5.366 42.541 1.00 91.88 175 ASP A CA 1
ATOM 1451 C C . ASP A 1 175 ? -8.402 -6.849 42.217 1.00 91.88 175 ASP A C 1
ATOM 1453 O O . ASP A 1 175 ? -8.046 -7.325 41.139 1.00 91.88 175 ASP A O 1
ATOM 1457 N N . GLN A 1 176 ? -8.980 -7.600 43.159 1.00 92.50 176 GLN A N 1
ATOM 1458 C CA . GLN A 1 176 ? -9.302 -9.020 42.993 1.00 92.50 176 GLN A CA 1
ATOM 1459 C C . GLN A 1 176 ? -10.774 -9.252 42.648 1.00 92.50 176 GLN A C 1
ATOM 1461 O O . GLN A 1 176 ? -11.146 -10.377 42.313 1.00 92.50 176 GLN A O 1
ATOM 1466 N N . LEU A 1 177 ? -11.607 -8.212 42.721 1.00 91.12 177 LEU A N 1
ATOM 1467 C CA . LEU A 1 177 ? -13.021 -8.302 42.396 1.00 91.12 177 LEU A CA 1
ATOM 1468 C C . LEU A 1 177 ? -13.222 -8.166 40.890 1.00 91.12 177 LEU A C 1
ATOM 1470 O O . LEU A 1 177 ? -12.666 -7.288 40.227 1.00 91.12 177 LEU A O 1
ATOM 1474 N N . SER A 1 178 ? -14.089 -9.009 40.339 1.00 90.88 178 SER A N 1
ATOM 1475 C CA . SER A 1 178 ? -14.600 -8.773 38.995 1.00 90.88 178 SER A CA 1
ATOM 1476 C C . SER A 1 178 ? -15.473 -7.511 38.970 1.00 90.88 178 SER A C 1
ATOM 1478 O O . SER A 1 178 ? -16.052 -7.099 39.977 1.00 90.88 178 SER A O 1
ATOM 1480 N N . ILE A 1 179 ? -15.614 -6.891 37.794 1.00 90.44 179 ILE A N 1
ATOM 1481 C CA . ILE A 1 179 ? -16.453 -5.691 37.625 1.00 90.44 179 ILE A CA 1
ATOM 1482 C C . ILE A 1 179 ? -17.884 -5.912 38.159 1.00 90.44 179 ILE A C 1
ATOM 1484 O O . ILE A 1 179 ? -18.359 -5.053 38.902 1.00 90.44 179 ILE A O 1
ATOM 1488 N N . PRO A 1 180 ? -18.587 -7.027 37.849 1.00 89.44 180 PRO A N 1
ATOM 1489 C CA . PRO A 1 180 ? -19.919 -7.263 38.399 1.00 89.44 180 PRO A CA 1
ATOM 1490 C C . PRO A 1 180 ? -19.928 -7.353 39.923 1.00 89.44 180 PRO A C 1
ATOM 1492 O O . PRO A 1 180 ? -20.800 -6.764 40.551 1.00 89.44 180 PRO A O 1
ATOM 1495 N N . GLU A 1 181 ? -18.955 -8.035 40.525 1.00 90.00 181 GLU A N 1
ATOM 1496 C CA . GLU A 1 181 ? -18.840 -8.169 41.981 1.00 90.00 181 GLU A CA 1
ATOM 1497 C C . GLU A 1 181 ? -18.614 -6.817 42.656 1.00 90.00 181 GLU A C 1
ATOM 1499 O O . GLU A 1 181 ? -19.342 -6.459 43.581 1.00 90.00 181 GLU A O 1
ATOM 1504 N N . TYR A 1 182 ? -17.669 -6.030 42.138 1.00 92.19 182 TYR A N 1
ATOM 1505 C CA . TYR A 1 182 ? -17.397 -4.681 42.621 1.00 92.19 182 TYR A CA 1
ATOM 1506 C C . TYR A 1 182 ? -18.651 -3.7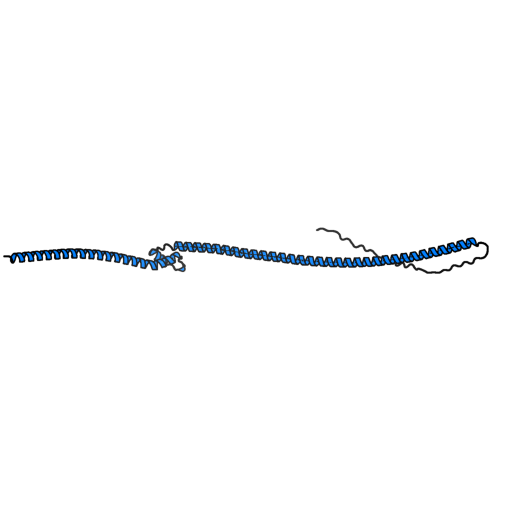98 42.576 1.00 92.19 182 TYR A C 1
ATOM 1508 O O . TYR A 1 182 ? -19.029 -3.177 43.574 1.00 92.19 182 TYR A O 1
ATOM 1516 N N . VAL A 1 183 ? -19.334 -3.773 41.427 1.00 91.31 183 VAL A N 1
ATOM 1517 C CA . VAL A 1 183 ? -20.555 -2.976 41.257 1.00 91.31 183 VAL A CA 1
ATOM 1518 C C . VAL A 1 183 ? -21.673 -3.488 42.164 1.00 91.31 183 VAL A C 1
ATOM 1520 O O . VAL A 1 183 ? -22.388 -2.676 42.744 1.00 91.31 183 VAL A O 1
ATOM 1523 N N . SER A 1 184 ? -21.791 -4.804 42.353 1.00 91.19 184 SER A N 1
ATOM 1524 C CA . SER A 1 184 ? -22.791 -5.397 43.246 1.00 91.19 184 SER A CA 1
ATOM 1525 C C . SER A 1 184 ? -22.607 -4.908 44.685 1.00 91.19 184 SER A C 1
ATOM 1527 O O . SER A 1 184 ? -23.576 -4.467 45.300 1.00 91.19 184 SER A O 1
ATOM 1529 N N . ILE A 1 185 ? -21.373 -4.911 45.211 1.00 92.69 185 ILE A N 1
ATOM 1530 C CA . ILE A 1 185 ? -21.067 -4.396 46.559 1.00 92.69 185 ILE A CA 1
ATOM 1531 C C . ILE A 1 185 ? -21.511 -2.934 46.682 1.00 92.69 185 ILE A C 1
ATOM 1533 O O . ILE A 1 185 ? -22.241 -2.589 47.612 1.00 92.69 185 ILE A O 1
ATOM 1537 N N . ARG A 1 186 ? -21.125 -2.081 45.721 1.00 92.12 186 ARG A N 1
ATOM 1538 C CA . ARG A 1 186 ? -21.494 -0.653 45.713 1.00 92.12 186 ARG A CA 1
ATOM 1539 C C . ARG A 1 186 ? -23.003 -0.445 45.623 1.00 92.12 186 ARG A C 1
ATOM 1541 O O . ARG A 1 186 ? -23.549 0.416 46.309 1.00 92.12 186 ARG A O 1
ATOM 1548 N N . PHE A 1 187 ? -23.685 -1.246 44.811 1.00 91.12 187 PHE A N 1
ATOM 1549 C CA . PHE A 1 187 ? -25.136 -1.198 44.684 1.00 91.12 187 PHE A CA 1
ATOM 1550 C C . PHE A 1 187 ? -25.823 -1.599 45.994 1.00 91.12 187 PHE A C 1
ATOM 1552 O O . PHE A 1 187 ? -26.724 -0.897 46.447 1.00 91.12 187 PHE A O 1
ATOM 1559 N N . TYR A 1 188 ? -25.366 -2.671 46.648 1.00 92.06 188 TYR A N 1
ATOM 1560 C CA . TYR A 1 188 ? -25.891 -3.110 47.942 1.00 92.06 188 TYR A CA 1
ATOM 1561 C C . TYR A 1 188 ? -25.717 -2.036 49.027 1.00 92.06 188 TYR A C 1
ATOM 1563 O O . TYR A 1 188 ? -26.669 -1.737 49.746 1.00 92.06 188 TYR A O 1
ATOM 1571 N N . GLU A 1 189 ? -24.538 -1.412 49.114 1.00 92.69 189 GLU A N 1
ATOM 1572 C CA . GLU A 1 189 ? -24.244 -0.341 50.080 1.00 92.69 189 GLU A CA 1
ATOM 1573 C C . GLU A 1 189 ? -25.189 0.858 49.954 1.00 92.69 189 GLU A C 1
ATOM 1575 O O . GLU A 1 189 ? -25.575 1.439 50.966 1.00 92.69 189 GLU A O 1
ATOM 1580 N N . LEU A 1 190 ? -25.571 1.220 48.728 1.00 92.06 190 LEU A N 1
ATOM 1581 C CA . LEU A 1 190 ? -26.428 2.375 48.463 1.00 92.06 190 LEU A CA 1
ATOM 1582 C C . LEU A 1 190 ? -27.920 2.037 48.549 1.00 92.06 190 LEU A C 1
ATOM 1584 O O . LEU A 1 190 ? -28.706 2.808 49.096 1.00 92.06 190 LEU A O 1
ATOM 1588 N N . VAL A 1 191 ? -28.329 0.892 48.001 1.00 91.25 191 VAL A N 1
ATOM 1589 C CA . VAL A 1 191 ? -29.747 0.549 47.825 1.00 91.25 191 VAL A CA 1
ATOM 1590 C C . VAL A 1 191 ? -30.332 -0.123 49.062 1.00 91.25 191 VAL A C 1
ATOM 1592 O O . VAL A 1 191 ? -31.501 0.099 49.376 1.00 91.25 191 VAL A O 1
ATOM 1595 N N . ASN A 1 192 ? -29.556 -0.930 49.788 1.00 91.62 192 ASN A N 1
ATOM 1596 C CA . ASN A 1 192 ? -30.083 -1.668 50.934 1.00 91.62 192 ASN A CA 1
ATOM 1597 C C . ASN A 1 192 ? -30.562 -0.754 52.086 1.00 91.62 192 ASN A C 1
ATOM 1599 O O . ASN A 1 192 ? -31.653 -1.001 52.602 1.00 91.62 192 ASN A O 1
ATOM 1603 N N . PRO A 1 193 ? -29.849 0.330 52.467 1.00 93.31 193 PRO A N 1
ATOM 1604 C CA . PRO A 1 193 ? -30.350 1.275 53.470 1.00 93.31 193 PRO A CA 1
ATOM 1605 C C . PRO A 1 193 ? -31.670 1.933 53.053 1.00 93.31 193 PRO A C 1
ATOM 1607 O O . PRO A 1 193 ? -32.605 1.983 53.846 1.00 93.31 193 PRO A O 1
ATOM 1610 N N . LEU A 1 194 ? -31.782 2.349 51.787 1.00 94.38 194 LEU A N 1
ATOM 1611 C CA . LEU A 1 194 ? -33.010 2.936 51.242 1.00 94.38 194 LEU A CA 1
ATOM 1612 C C . LEU A 1 194 ? -34.170 1.933 51.246 1.00 94.38 194 LEU A C 1
ATOM 1614 O O . LEU A 1 194 ? -35.295 2.287 51.582 1.00 94.38 194 LEU A O 1
ATOM 1618 N N . ARG A 1 195 ? -33.912 0.659 50.914 1.00 92.81 195 ARG A N 1
ATOM 1619 C CA . ARG A 1 195 ? -34.928 -0.403 51.003 1.00 92.81 195 ARG A CA 1
ATOM 1620 C C . ARG A 1 195 ? -35.422 -0.592 52.436 1.00 92.81 195 ARG A C 1
ATOM 1622 O O . ARG A 1 195 ? -36.628 -0.743 52.625 1.00 92.81 195 ARG A O 1
ATOM 1629 N N . LYS A 1 196 ? -34.523 -0.561 53.429 1.00 93.38 196 LYS A N 1
ATOM 1630 C CA . LYS A 1 196 ? -34.891 -0.631 54.853 1.00 93.38 196 LYS A CA 1
ATOM 1631 C C . LYS A 1 196 ? -35.764 0.557 55.256 1.00 93.38 196 LYS A C 1
ATOM 1633 O O . LYS A 1 196 ? -36.837 0.342 55.807 1.00 93.38 196 LYS A O 1
ATOM 1638 N N . GLU A 1 197 ? -35.374 1.774 54.883 1.00 96.00 197 GLU A N 1
ATOM 1639 C CA . GLU A 1 197 ? -36.153 2.987 55.159 1.00 96.00 197 GLU A CA 1
ATOM 1640 C C . GLU A 1 197 ? -37.551 2.935 54.524 1.00 96.00 197 GLU A C 1
ATOM 1642 O O . GLU A 1 197 ? -38.546 3.215 55.189 1.00 96.00 197 GLU A O 1
ATOM 1647 N N . VAL A 1 198 ? -37.657 2.508 53.260 1.00 96.25 198 VAL A N 1
ATOM 1648 C CA . VAL A 1 198 ? -38.954 2.332 52.586 1.00 96.25 198 VAL A CA 1
ATOM 1649 C C . VAL A 1 198 ? -39.823 1.316 53.327 1.00 96.25 198 VAL A C 1
ATOM 1651 O O . VAL A 1 198 ? -41.008 1.577 53.532 1.00 96.25 198 VAL A O 1
ATOM 1654 N N . CYS A 1 199 ? -39.251 0.189 53.764 1.00 95.81 199 CYS A N 1
ATOM 1655 C CA . CYS A 1 199 ? -39.986 -0.803 54.548 1.00 95.81 199 CYS A CA 1
ATOM 1656 C C . CYS A 1 199 ? -40.478 -0.209 55.875 1.00 95.81 199 CYS A C 1
ATOM 1658 O O . CYS A 1 199 ? -41.659 -0.325 56.187 1.00 95.81 199 CYS A O 1
ATOM 1660 N N . GLU A 1 200 ? -39.614 0.478 56.625 1.00 96.25 200 GLU A N 1
ATOM 1661 C CA . GLU A 1 200 ? -39.974 1.124 57.893 1.00 96.25 200 GLU A CA 1
ATOM 1662 C C . GLU A 1 200 ? -41.074 2.179 57.721 1.00 96.25 200 GLU A C 1
ATOM 1664 O O . GLU A 1 200 ? -42.037 2.216 58.490 1.00 96.25 200 GLU A O 1
ATOM 1669 N N . LEU A 1 201 ? -40.966 3.029 56.696 1.00 97.00 201 LEU A N 1
ATOM 1670 C CA . LEU A 1 201 ? -41.989 4.021 56.365 1.00 97.00 201 LEU A CA 1
ATOM 1671 C C . LEU A 1 201 ? -43.312 3.358 55.976 1.00 97.00 201 LEU A C 1
ATOM 1673 O O . LEU A 1 201 ? -44.381 3.861 56.324 1.00 97.00 201 LEU A O 1
ATOM 1677 N N . GLN A 1 202 ? -43.257 2.226 55.276 1.00 96.69 202 GLN A N 1
ATOM 1678 C CA . GLN A 1 202 ? -44.442 1.475 54.890 1.00 96.69 202 GLN A CA 1
ATOM 1679 C C . GLN A 1 202 ? -45.139 0.844 56.102 1.00 96.69 202 GLN A C 1
ATOM 1681 O O . GLN A 1 202 ? -46.365 0.928 56.178 1.00 96.69 202 GLN A O 1
ATOM 1686 N N . VAL A 1 203 ? -44.381 0.319 57.074 1.00 97.19 203 VAL A N 1
ATOM 1687 C CA . VAL A 1 203 ? -44.927 -0.165 58.356 1.00 97.19 203 VAL A CA 1
ATOM 1688 C C . VAL A 1 203 ? -45.581 0.978 59.141 1.00 97.19 203 VAL A C 1
ATOM 1690 O O . VAL A 1 203 ? -46.748 0.873 59.522 1.00 97.19 203 VAL A O 1
ATOM 1693 N N . LYS A 1 204 ? -44.899 2.120 59.285 1.00 96.56 204 LYS A N 1
ATOM 1694 C CA . LYS A 1 204 ? -45.464 3.303 59.965 1.00 96.56 204 LYS A CA 1
ATOM 1695 C C . LYS A 1 204 ? -46.739 3.805 59.295 1.00 96.56 204 LYS A C 1
ATOM 1697 O O . LYS A 1 204 ? -47.687 4.209 59.962 1.00 96.56 204 LYS A O 1
ATOM 1702 N N . LYS A 1 205 ? -46.788 3.781 57.960 1.00 96.81 205 LYS A N 1
ATOM 1703 C CA . LYS A 1 205 ? -47.990 4.151 57.205 1.00 96.81 205 LYS A CA 1
ATOM 1704 C C . LYS A 1 205 ? -49.161 3.220 57.526 1.00 96.81 205 LYS A C 1
ATOM 1706 O O . LYS A 1 205 ? -50.277 3.718 57.664 1.00 96.81 205 LYS A O 1
ATOM 1711 N N . SER A 1 206 ? -48.937 1.905 57.612 1.00 96.56 206 SER A N 1
ATOM 1712 C CA . SER A 1 206 ? -49.996 0.967 58.008 1.00 96.56 206 SER A CA 1
ATOM 1713 C C . SER A 1 206 ? -50.470 1.219 59.435 1.00 96.56 206 SER A C 1
ATOM 1715 O O . SER A 1 206 ? -51.672 1.367 59.627 1.00 96.56 206 SER A O 1
ATOM 1717 N N . GLU A 1 207 ? -49.551 1.378 60.390 1.00 96.38 207 GLU A N 1
ATOM 1718 C CA . GLU A 1 207 ? -49.877 1.652 61.797 1.00 96.38 207 GLU A CA 1
ATOM 1719 C C . GLU A 1 207 ? -50.724 2.926 61.936 1.00 96.38 207 GLU A C 1
ATOM 1721 O O . GLU A 1 207 ? -51.834 2.889 62.463 1.00 96.38 207 GLU A O 1
ATOM 1726 N N . LEU A 1 208 ? -50.277 4.041 61.347 1.00 95.94 208 LEU A N 1
ATOM 1727 C CA . LEU A 1 208 ? -51.022 5.304 61.372 1.00 95.94 208 LEU A CA 1
ATOM 1728 C C . LEU A 1 208 ? -52.372 5.211 60.648 1.00 95.94 208 LEU A C 1
ATOM 1730 O O . LEU A 1 208 ? -53.335 5.872 61.036 1.00 95.94 208 LEU A O 1
ATOM 1734 N N . SER A 1 209 ? -52.469 4.412 59.581 1.00 95.88 209 SER A N 1
ATOM 1735 C CA . SER A 1 209 ? -53.738 4.186 58.883 1.00 95.88 209 SER A CA 1
ATOM 1736 C C . SER A 1 209 ? -54.723 3.395 59.747 1.00 95.88 209 SER A C 1
ATOM 1738 O O . SER A 1 209 ? -55.922 3.688 59.729 1.00 95.88 209 SER A O 1
ATOM 1740 N N . GLU A 1 210 ? -54.240 2.410 60.503 1.00 96.19 210 GLU A N 1
ATOM 1741 C CA . GLU A 1 210 ? -55.042 1.653 61.463 1.00 96.19 210 GLU A CA 1
ATOM 1742 C C . GLU A 1 210 ? -55.494 2.548 62.624 1.00 96.19 210 GLU A C 1
ATOM 1744 O O . GLU A 1 210 ? -56.693 2.609 62.918 1.00 96.19 210 GLU A O 1
ATOM 1749 N N . GLU A 1 211 ? -54.591 3.337 63.208 1.00 96.12 211 GLU A N 1
ATOM 1750 C CA . GLU A 1 211 ? -54.913 4.334 64.240 1.00 96.12 211 GLU A CA 1
ATOM 1751 C C . GLU A 1 211 ? -55.947 5.361 63.753 1.00 96.12 211 GLU A C 1
ATOM 1753 O O . GLU A 1 211 ? -56.933 5.657 64.433 1.00 96.12 211 GLU A O 1
ATOM 1758 N N . LEU A 1 212 ? -55.794 5.870 62.528 1.00 95.69 212 LEU A N 1
ATOM 1759 C CA . LEU A 1 212 ? -56.765 6.787 61.937 1.00 95.69 212 LEU A CA 1
ATOM 1760 C C . LEU A 1 212 ? -58.131 6.114 61.742 1.00 95.69 212 LEU A C 1
ATOM 1762 O O . LEU A 1 212 ? -59.173 6.737 61.969 1.00 95.69 212 LEU A O 1
ATOM 1766 N N . SER A 1 213 ? -58.147 4.846 61.320 1.00 95.62 213 SER A N 1
ATOM 1767 C CA . SER A 1 213 ? -59.385 4.090 61.112 1.00 95.62 213 SER A CA 1
ATOM 1768 C C . SER A 1 213 ? -60.142 3.848 62.422 1.00 95.62 213 SER A C 1
ATOM 1770 O O . SER A 1 213 ? -61.361 4.044 62.473 1.00 95.62 213 SER A O 1
ATOM 1772 N N . THR A 1 214 ? -59.419 3.509 63.493 1.00 95.69 214 THR A N 1
ATOM 1773 C CA . THR A 1 214 ? -59.982 3.278 64.827 1.00 95.69 214 THR A CA 1
ATOM 1774 C C . THR A 1 214 ? -60.502 4.580 65.431 1.00 95.69 214 THR A C 1
ATOM 1776 O O . THR A 1 214 ? -61.657 4.628 65.856 1.00 95.69 214 THR A O 1
ATOM 1779 N N . SER A 1 215 ? -59.725 5.667 65.358 1.00 93.31 215 SER A N 1
ATOM 1780 C CA . SER A 1 215 ? -60.139 7.007 65.798 1.00 93.31 215 SER A CA 1
ATOM 1781 C C . SER A 1 215 ? -61.385 7.505 65.053 1.00 93.31 215 SER A C 1
ATOM 1783 O O . SER A 1 215 ? -62.356 7.955 65.664 1.00 93.31 215 SER A O 1
ATOM 1785 N N . LYS A 1 216 ? -61.439 7.329 63.724 1.00 95.25 216 LYS A N 1
ATOM 1786 C CA . LYS A 1 216 ? -62.633 7.651 62.925 1.00 95.25 216 LYS A CA 1
ATOM 1787 C C . LYS A 1 216 ? -63.849 6.819 63.344 1.00 95.25 216 LYS A C 1
ATOM 1789 O O . LYS A 1 216 ? -64.968 7.332 63.326 1.00 95.25 216 LYS A O 1
ATOM 1794 N N . GLY A 1 217 ? -63.648 5.552 63.706 1.00 94.00 217 GLY A N 1
ATOM 1795 C CA . GLY A 1 217 ? -64.689 4.684 64.260 1.00 94.00 217 GLY A CA 1
ATOM 1796 C C . GLY A 1 217 ? -65.230 5.203 65.594 1.00 94.00 217 GLY A C 1
ATOM 1797 O O . GLY A 1 217 ? -66.441 5.371 65.736 1.00 94.00 217 GLY A O 1
ATOM 1798 N N . GLN A 1 218 ? -64.339 5.541 66.529 1.00 93.44 218 GLN A N 1
ATOM 1799 C CA . GLN A 1 218 ? -64.695 6.120 67.830 1.00 93.44 218 GLN A CA 1
ATOM 1800 C C . GLN A 1 218 ? -65.445 7.450 67.679 1.00 93.44 218 GLN A C 1
ATOM 1802 O O . GLN A 1 218 ? -66.470 7.661 68.324 1.00 93.44 218 GLN A O 1
ATOM 1807 N N . LEU A 1 219 ? -64.991 8.330 66.779 1.00 92.06 219 LEU A N 1
ATOM 1808 C CA . LEU A 1 219 ? -65.638 9.619 66.531 1.00 92.06 219 LEU A CA 1
ATOM 1809 C C . LEU A 1 219 ? -67.063 9.451 65.982 1.00 92.06 219 LEU A C 1
ATOM 1811 O O . LEU A 1 219 ? -67.968 10.182 66.388 1.00 92.06 219 LEU A O 1
ATOM 1815 N N . LYS A 1 220 ? -67.285 8.476 65.088 1.00 93.38 220 LYS A N 1
ATOM 1816 C CA . LYS A 1 220 ? -68.629 8.141 64.589 1.00 93.38 220 LYS A CA 1
ATOM 1817 C C . LYS A 1 220 ? -69.542 7.667 65.715 1.00 93.38 220 LYS A C 1
ATOM 1819 O O . LYS A 1 220 ? -70.635 8.205 65.853 1.00 93.38 220 LYS A O 1
ATOM 1824 N N . GLN A 1 221 ? -69.069 6.736 66.545 1.00 92.38 221 GLN A N 1
ATOM 1825 C CA . GLN A 1 221 ? -69.830 6.239 67.695 1.00 92.38 221 GLN A CA 1
ATOM 1826 C C . GLN A 1 221 ? -70.191 7.373 68.663 1.00 92.38 221 GLN A C 1
ATOM 1828 O O . GLN A 1 221 ? -71.346 7.508 69.059 1.00 92.38 221 GLN A O 1
ATOM 1833 N N . LEU A 1 222 ? -69.233 8.242 69.001 1.00 91.06 222 LEU A N 1
ATOM 1834 C CA . LEU A 1 222 ? -69.484 9.382 69.884 1.00 91.06 222 LEU A CA 1
ATOM 1835 C C . LEU A 1 222 ? -70.486 10.372 69.270 1.00 91.06 222 LEU A C 1
ATOM 1837 O O . LEU A 1 222 ? -71.363 10.879 69.965 1.00 91.06 222 LEU A O 1
ATOM 1841 N N . THR A 1 223 ? -70.391 10.618 67.960 1.00 91.50 223 THR A N 1
ATOM 1842 C CA . THR A 1 223 ? -71.338 11.475 67.230 1.00 91.50 223 THR A CA 1
ATOM 1843 C C . THR A 1 223 ? -72.752 10.891 67.258 1.00 91.50 223 THR A C 1
ATOM 1845 O O . THR A 1 223 ? -73.709 11.626 67.494 1.00 91.50 223 THR A O 1
ATOM 1848 N N . GLU A 1 224 ? -72.901 9.576 67.077 1.00 91.12 224 GLU A N 1
ATOM 1849 C CA . GLU A 1 224 ? -74.187 8.879 67.205 1.00 91.12 224 GLU A CA 1
ATOM 1850 C C . GLU A 1 224 ? -74.766 9.017 68.621 1.00 91.12 224 GLU A C 1
ATOM 1852 O O . GLU A 1 224 ? -75.920 9.420 68.768 1.00 91.12 224 GLU A O 1
ATOM 1857 N N . VAL A 1 225 ? -73.959 8.790 69.664 1.00 91.25 225 VAL A N 1
ATOM 1858 C CA . VAL A 1 225 ? -74.383 8.943 71.070 1.00 91.25 225 VAL A CA 1
ATOM 1859 C C . VAL A 1 225 ? -74.803 10.384 71.386 1.00 91.25 225 VAL A C 1
ATOM 1861 O O . VAL A 1 225 ? -75.852 10.606 72.001 1.00 91.25 225 VAL A O 1
ATOM 1864 N N . CYS A 1 226 ? -74.031 11.379 70.943 1.00 86.38 226 CYS A N 1
ATOM 1865 C CA . CYS A 1 226 ? -74.382 12.792 71.100 1.00 86.38 226 CYS A CA 1
ATOM 1866 C C . CYS A 1 226 ? -75.684 13.139 70.370 1.00 86.38 226 CYS A C 1
ATOM 1868 O O . CYS A 1 226 ? -76.542 13.809 70.942 1.00 86.38 226 CYS A O 1
ATOM 1870 N N . ASN A 1 227 ? -75.878 12.654 69.142 1.00 89.69 227 ASN A N 1
ATOM 1871 C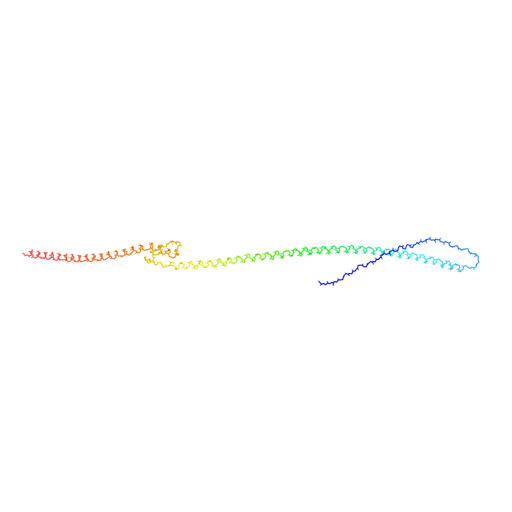 CA . ASN A 1 227 ? -77.106 12.886 68.380 1.00 89.69 227 ASN A CA 1
ATOM 1872 C C . ASN A 1 227 ? -78.336 12.272 69.062 1.00 89.69 227 ASN A C 1
ATOM 1874 O O . ASN A 1 227 ? -79.378 12.930 69.149 1.00 89.69 227 ASN A O 1
ATOM 1878 N N . VAL A 1 228 ? -78.218 11.050 69.596 1.00 90.12 228 VAL A N 1
ATOM 1879 C CA . VAL A 1 228 ? -79.275 10.422 70.407 1.00 90.12 228 VAL A CA 1
ATOM 1880 C C . VAL A 1 228 ? -79.570 11.277 71.638 1.00 90.12 228 VAL A C 1
ATOM 1882 O O . VAL A 1 228 ? -80.728 11.604 71.882 1.00 90.12 228 VAL A O 1
ATOM 1885 N N . SER A 1 229 ? -78.538 11.715 72.362 1.00 86.81 229 SER A N 1
ATOM 1886 C CA . SER A 1 229 ? -78.686 12.534 73.574 1.00 86.81 229 SER A CA 1
ATOM 1887 C C . SER A 1 229 ? -79.354 13.885 73.289 1.00 86.81 229 SER A C 1
ATOM 1889 O O . SER A 1 229 ? -80.253 14.294 74.019 1.00 86.81 229 SER A O 1
ATOM 1891 N N . ILE A 1 230 ? -78.980 14.558 72.194 1.00 88.00 230 ILE A N 1
ATOM 1892 C CA . ILE A 1 230 ? -79.618 15.802 71.731 1.00 88.00 230 ILE A CA 1
ATOM 1893 C C . ILE A 1 230 ? -81.086 15.556 71.373 1.00 88.00 230 ILE A C 1
ATOM 1895 O O . ILE A 1 230 ? -81.947 16.368 71.712 1.00 88.00 230 ILE A O 1
ATOM 1899 N N . THR A 1 231 ? -81.387 14.450 70.690 1.00 85.50 231 THR A N 1
ATOM 1900 C CA . THR A 1 231 ? -82.766 14.083 70.340 1.00 85.50 231 THR A CA 1
ATOM 1901 C C . THR A 1 231 ? -83.592 13.844 71.602 1.00 85.50 231 THR A C 1
ATOM 1903 O O . THR A 1 231 ? -84.685 14.391 71.728 1.00 85.50 231 THR A O 1
ATOM 1906 N N . LEU A 1 232 ? -83.035 13.122 72.577 1.00 86.88 232 LEU A N 1
ATOM 1907 C CA . LEU A 1 232 ? -83.668 12.851 73.867 1.00 86.88 232 LEU A CA 1
ATOM 1908 C C . LEU A 1 232 ? -83.923 14.148 74.652 1.00 86.88 232 LEU A C 1
ATOM 1910 O O . LEU A 1 232 ? -85.042 14.389 75.103 1.00 86.88 232 LEU A O 1
ATOM 1914 N N . ALA A 1 233 ? -82.929 15.036 74.730 1.00 85.25 233 ALA A N 1
ATOM 1915 C CA . ALA A 1 233 ? -83.067 16.349 75.358 1.00 85.25 233 ALA A CA 1
ATOM 1916 C C . ALA A 1 233 ? -84.161 17.200 74.687 1.00 85.25 233 ALA A C 1
ATOM 1918 O O . ALA A 1 233 ? -85.008 17.766 75.379 1.00 85.25 233 ALA A O 1
ATOM 1919 N N . LYS A 1 234 ? -84.212 17.226 73.347 1.00 85.56 234 LYS A N 1
ATOM 1920 C CA . LYS A 1 234 ? -85.286 17.899 72.595 1.00 85.56 234 LYS A CA 1
ATOM 1921 C C . LYS A 1 234 ? -86.662 17.302 72.904 1.00 85.56 234 LYS A C 1
ATOM 1923 O O . LYS A 1 234 ? -87.606 18.058 73.116 1.00 85.56 234 LYS A O 1
ATOM 1928 N N . THR A 1 235 ? -86.791 15.973 72.971 1.00 83.94 235 THR A N 1
ATOM 1929 C CA . THR A 1 235 ? -88.071 15.324 73.318 1.00 83.94 235 THR A CA 1
ATOM 1930 C C . THR A 1 235 ? -88.517 15.628 74.746 1.00 83.94 235 THR A C 1
ATOM 1932 O O . THR A 1 235 ? -89.694 15.904 74.960 1.00 83.94 235 THR A O 1
ATOM 1935 N N . LEU A 1 236 ? -87.591 15.659 75.710 1.00 84.25 236 LEU A N 1
ATOM 1936 C CA . LEU A 1 236 ? -87.882 16.045 77.093 1.00 84.25 236 LEU A CA 1
ATOM 1937 C C . LEU A 1 236 ? -88.315 17.511 77.190 1.00 84.25 236 LEU A C 1
ATOM 1939 O O . LEU A 1 236 ? -89.263 17.824 77.906 1.00 84.25 236 LEU A O 1
ATOM 1943 N N . GLN A 1 237 ? -87.671 18.406 76.438 1.00 81.69 237 GLN A N 1
ATOM 1944 C CA . GLN A 1 237 ? -88.043 19.819 76.388 1.00 81.69 237 GLN A CA 1
ATOM 1945 C C . GLN A 1 237 ? -89.438 20.020 75.773 1.00 81.69 237 GLN A C 1
ATOM 1947 O O . GLN A 1 237 ? -90.234 20.794 76.307 1.00 81.69 237 GLN A O 1
ATOM 1952 N N . LEU A 1 238 ? -89.774 19.276 74.711 1.00 81.31 238 LEU A N 1
ATOM 1953 C CA . LEU A 1 238 ? -91.128 19.242 74.148 1.00 81.31 238 LEU A CA 1
ATOM 1954 C C . LEU A 1 238 ? -92.146 18.724 75.172 1.00 81.31 238 LEU A C 1
ATOM 1956 O O . LEU A 1 238 ? -93.175 19.370 75.375 1.00 81.31 238 LEU A O 1
ATOM 1960 N N . PHE A 1 239 ? -91.842 17.632 75.879 1.00 79.69 239 PHE A N 1
ATOM 1961 C CA . PHE A 1 239 ? -92.687 17.105 76.957 1.00 79.69 239 PHE A CA 1
ATOM 1962 C C . PHE A 1 239 ? -92.918 18.136 78.066 1.00 79.69 239 PHE A C 1
ATOM 1964 O O . PHE A 1 239 ? -94.055 18.357 78.471 1.00 79.69 239 PHE A O 1
ATOM 1971 N N . HIS A 1 240 ? -91.866 18.825 78.510 1.00 78.56 240 HIS A N 1
ATOM 1972 C CA . HIS A 1 240 ? -91.961 19.865 79.532 1.00 78.56 240 HIS A CA 1
ATOM 1973 C C . HIS A 1 240 ? -92.789 21.070 79.058 1.00 78.56 240 HIS A C 1
ATOM 1975 O O . HIS A 1 240 ? -93.620 21.583 79.803 1.00 78.56 240 HIS A O 1
ATOM 1981 N N . SER A 1 241 ? -92.614 21.508 77.806 1.00 77.12 241 SER A N 1
ATOM 1982 C CA . SER A 1 241 ? -93.431 22.584 77.223 1.00 77.12 241 SER A CA 1
ATOM 1983 C C . SER A 1 241 ? -94.908 22.191 77.071 1.00 77.12 241 SER A C 1
ATOM 1985 O O . SER A 1 241 ? -95.791 23.013 77.314 1.00 77.12 241 SER A O 1
ATOM 1987 N N . SER A 1 242 ? -95.182 20.919 76.761 1.00 74.81 242 SER A N 1
ATOM 1988 C CA . SER A 1 242 ? -96.535 20.346 76.674 1.00 74.81 242 SER A CA 1
ATOM 1989 C C . SER A 1 242 ? -97.186 20.220 78.059 1.00 74.81 242 SER A C 1
ATOM 1991 O O . SER A 1 242 ? -98.371 20.483 78.232 1.00 74.81 242 SER A O 1
ATOM 1993 N N . PHE A 1 243 ? -96.399 19.862 79.076 1.00 74.38 243 PHE A N 1
ATOM 1994 C CA . PHE A 1 243 ? -96.857 19.784 80.460 1.00 74.38 243 PHE A CA 1
ATOM 1995 C C . PHE A 1 243 ? -97.180 21.172 81.030 1.00 74.38 243 PHE A C 1
ATOM 1997 O O . PHE A 1 243 ? -98.244 21.367 81.607 1.00 74.38 243 PHE A O 1
ATOM 2004 N N . LEU A 1 244 ? -96.317 22.168 80.803 1.00 66.81 244 LEU A N 1
ATOM 2005 C CA . LEU A 1 244 ? -96.569 23.547 81.237 1.00 66.81 244 LEU A CA 1
ATOM 2006 C C . LEU A 1 244 ? -97.795 24.173 80.557 1.00 66.81 244 LEU A C 1
ATOM 2008 O O . LEU A 1 244 ? -98.575 24.851 81.223 1.00 66.81 244 LEU A O 1
ATOM 2012 N N . THR A 1 245 ? -98.006 23.916 79.262 1.00 64.81 245 THR A N 1
ATOM 2013 C CA . THR A 1 245 ? -99.214 24.376 78.550 1.00 64.81 245 THR A CA 1
ATOM 2014 C C . THR A 1 245 ? -100.485 23.681 79.045 1.00 64.81 245 THR A C 1
ATOM 2016 O O . THR A 1 245 ? -101.535 24.316 79.087 1.00 64.81 245 THR A O 1
ATOM 2019 N N . SER A 1 246 ? -100.399 22.429 79.509 1.00 58.97 246 SER A N 1
ATOM 2020 C CA . SER A 1 246 ? -101.518 21.734 80.161 1.00 58.97 246 SER A CA 1
ATOM 2021 C C . SER A 1 246 ? -101.820 22.239 81.580 1.00 58.97 246 SER A C 1
ATOM 2023 O O . SER A 1 246 ? -102.954 22.095 82.024 1.00 58.97 246 SER A O 1
ATOM 2025 N N . VAL A 1 247 ? -100.840 22.805 82.295 1.00 59.41 247 VAL A N 1
ATOM 2026 C CA . VAL A 1 247 ? -100.995 23.302 83.680 1.00 59.41 247 VAL A CA 1
ATOM 2027 C C . VAL A 1 247 ? -101.443 24.772 83.731 1.00 59.41 247 VAL A C 1
ATOM 2029 O O . VAL A 1 247 ? -102.059 25.184 84.705 1.00 59.41 247 VAL A O 1
ATOM 2032 N N . GLN A 1 248 ? -101.189 25.570 82.688 1.00 55.12 248 GLN A N 1
ATOM 2033 C CA . GLN A 1 248 ? -101.684 26.956 82.581 1.00 55.12 248 GLN A CA 1
ATOM 2034 C C . GLN A 1 248 ? -103.070 27.079 81.910 1.00 55.12 248 GLN A C 1
ATOM 2036 O O . GLN A 1 248 ? -103.585 28.188 81.784 1.00 55.12 248 GLN A O 1
ATOM 2041 N N . GLY A 1 249 ? -103.667 25.965 81.468 1.00 53.94 249 GLY A N 1
ATOM 2042 C CA . GLY A 1 24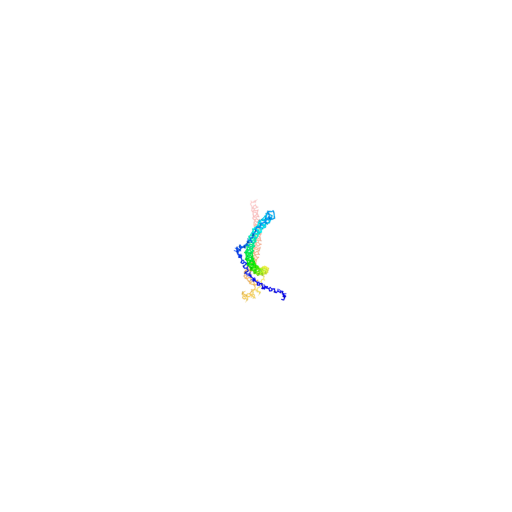9 ? -104.979 25.908 80.803 1.00 53.94 249 GLY A CA 1
ATOM 2043 C C . GLY A 1 249 ? -106.164 25.508 81.695 1.00 53.94 249 GLY A C 1
ATOM 2044 O O . GLY A 1 249 ? -107.246 25.259 81.166 1.00 53.94 249 GLY A O 1
ATOM 2045 N N . THR A 1 250 ? -105.974 25.429 83.014 1.00 45.56 250 THR A N 1
ATOM 2046 C CA . THR A 1 250 ? -107.004 25.137 84.033 1.00 45.56 250 THR A CA 1
ATOM 2047 C C . THR A 1 250 ? -107.030 26.230 85.081 1.00 45.56 250 THR A C 1
ATOM 2049 O O . THR A 1 250 ? -108.141 26.656 85.456 1.00 45.56 250 THR A O 1
#